Protein AF-A0A942QGL9-F1 (afdb_monomer_lite)

Radius of gyration: 21.63 Å; chains: 1; bounding box: 60×54×56 Å

Structu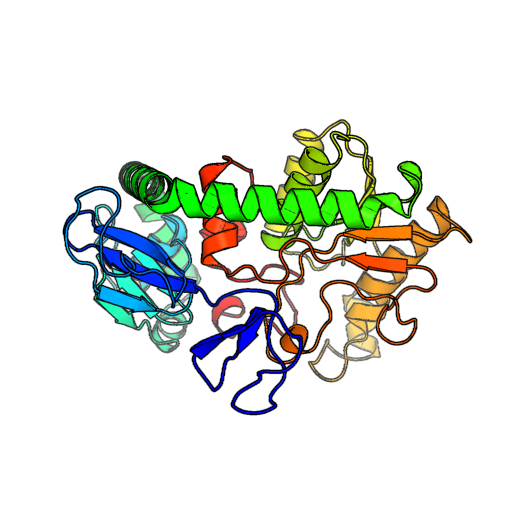re (mmCIF, N/CA/C/O backbone):
data_AF-A0A942QGL9-F1
#
_entry.id   AF-A0A942QGL9-F1
#
loop_
_atom_site.group_PDB
_atom_site.id
_atom_site.type_symbol
_atom_site.label_atom_id
_atom_site.label_alt_id
_atom_site.label_comp_id
_atom_site.label_asym_id
_atom_site.label_entity_id
_atom_site.label_seq_id
_atom_site.pdbx_PDB_ins_code
_atom_site.Cartn_x
_atom_site.Cartn_y
_atom_site.Cartn_z
_atom_site.occupancy
_atom_site.B_iso_or_equiv
_atom_site.auth_seq_id
_atom_site.auth_comp_id
_atom_site.auth_asym_id
_atom_site.auth_atom_id
_atom_site.pdbx_PDB_model_num
ATOM 1 N N . MET A 1 1 ? -4.093 22.492 -11.105 1.00 80.19 1 MET A N 1
ATOM 2 C CA . MET A 1 1 ? -2.968 22.680 -10.159 1.00 80.19 1 MET A CA 1
ATOM 3 C C . MET A 1 1 ? -3.481 23.324 -8.869 1.00 80.19 1 MET A C 1
ATOM 5 O O . MET A 1 1 ? -4.468 24.049 -8.905 1.00 80.19 1 MET A O 1
ATOM 9 N N . TRP A 1 2 ? -2.823 23.114 -7.733 1.00 80.88 2 TRP A N 1
ATOM 10 C CA . TRP A 1 2 ? -3.228 23.552 -6.398 1.00 80.88 2 TRP A CA 1
ATOM 11 C C . TRP A 1 2 ? -2.149 24.412 -5.735 1.00 80.88 2 TRP A C 1
ATOM 13 O O . TRP A 1 2 ? -1.005 23.984 -5.583 1.00 80.88 2 TRP A O 1
ATOM 23 N N . CYS A 1 3 ? -2.503 25.608 -5.271 1.00 77.94 3 CYS A N 1
ATOM 24 C CA . CYS A 1 3 ? -1.616 26.420 -4.443 1.00 77.94 3 CYS A CA 1
ATOM 25 C C . CYS A 1 3 ? -1.814 26.090 -2.959 1.00 77.94 3 CYS A C 1
ATOM 27 O O . CYS A 1 3 ? -2.872 26.369 -2.397 1.00 77.94 3 CYS A O 1
ATOM 29 N N . LYS A 1 4 ? -0.772 25.576 -2.294 1.00 76.50 4 LYS A N 1
ATOM 30 C CA . LYS A 1 4 ? -0.810 25.271 -0.851 1.00 76.50 4 LYS A CA 1
ATOM 31 C C . LYS A 1 4 ? -0.939 26.507 0.039 1.00 76.50 4 LYS A C 1
ATOM 33 O O . LYS A 1 4 ? -1.616 26.438 1.056 1.00 76.50 4 LYS A O 1
ATOM 38 N N . ILE A 1 5 ? -0.312 27.621 -0.342 1.00 79.06 5 ILE A N 1
ATOM 39 C CA . ILE A 1 5 ? -0.320 28.857 0.455 1.00 79.06 5 ILE A CA 1
ATOM 40 C C . ILE A 1 5 ? -1.689 29.532 0.393 1.00 79.06 5 ILE A C 1
ATOM 42 O O . ILE A 1 5 ? -2.247 29.909 1.417 1.00 79.06 5 ILE A O 1
ATOM 46 N N . CYS A 1 6 ? -2.257 29.634 -0.806 1.00 78.38 6 CYS A N 1
ATOM 47 C CA . CYS A 1 6 ? -3.551 30.278 -1.012 1.00 78.38 6 CYS A CA 1
ATOM 48 C C . CYS A 1 6 ? -4.740 29.320 -0.864 1.00 78.38 6 CYS A C 1
ATOM 50 O O . CYS A 1 6 ? -5.875 29.776 -0.946 1.00 78.38 6 CYS A O 1
ATOM 52 N N . SER A 1 7 ? -4.495 28.016 -0.688 1.00 77.94 7 SER A N 1
ATOM 53 C CA . SER A 1 7 ? -5.518 26.963 -0.627 1.00 77.94 7 SER A CA 1
ATOM 54 C C . SER A 1 7 ? -6.565 27.076 -1.743 1.00 77.94 7 SER A C 1
ATOM 56 O O . SER A 1 7 ? -7.769 27.051 -1.486 1.00 77.94 7 SER A O 1
ATOM 58 N N . ARG A 1 8 ? -6.100 27.231 -2.988 1.00 77.50 8 ARG A N 1
ATOM 59 C CA . ARG A 1 8 ? -6.969 27.372 -4.163 1.00 77.50 8 ARG A CA 1
ATOM 60 C C . ARG A 1 8 ? -6.451 26.614 -5.370 1.00 77.50 8 ARG A C 1
ATOM 62 O O . ARG A 1 8 ? -5.245 26.398 -5.517 1.00 77.50 8 ARG A O 1
ATOM 69 N N . GLU A 1 9 ? -7.371 26.310 -6.273 1.00 80.81 9 GLU A N 1
ATOM 70 C CA . GLU A 1 9 ? -7.037 25.846 -7.610 1.00 80.81 9 GLU A CA 1
ATOM 71 C C . GLU A 1 9 ? -6.434 26.967 -8.467 1.00 80.81 9 GLU A C 1
ATOM 73 O O . GLU A 1 9 ? -6.664 28.167 -8.272 1.00 80.81 9 GLU A O 1
ATOM 78 N N . THR A 1 10 ? -5.591 26.542 -9.396 1.00 78.06 10 THR A N 1
ATOM 79 C CA . THR A 1 10 ? -4.817 27.370 -10.317 1.00 78.06 10 THR A CA 1
ATOM 80 C C . THR A 1 10 ? -4.586 26.588 -11.611 1.00 78.06 10 THR A C 1
ATOM 82 O O . THR A 1 10 ? -4.518 25.353 -11.594 1.00 78.06 10 THR A O 1
ATOM 85 N N . ASN A 1 11 ? -4.412 27.312 -12.716 1.00 81.25 11 ASN A N 1
ATOM 86 C CA . ASN A 1 11 ? -4.122 26.733 -14.033 1.00 81.25 11 ASN A CA 1
ATOM 87 C C . ASN A 1 11 ? -2.640 26.850 -14.428 1.00 81.25 11 ASN A C 1
ATOM 89 O O . ASN A 1 11 ? -2.256 26.395 -15.497 1.00 81.25 11 ASN A O 1
ATOM 93 N N . SER A 1 12 ? -1.813 27.458 -13.574 1.00 80.50 12 SER A N 1
ATOM 94 C CA . SER A 1 12 ? -0.383 27.691 -13.802 1.00 80.50 12 SER A CA 1
ATOM 95 C C . SER A 1 12 ? 0.460 26.891 -12.809 1.00 80.50 12 SER A C 1
ATOM 97 O O . SER A 1 12 ? -0.009 26.607 -11.704 1.00 80.50 12 SER A O 1
ATOM 99 N N . GLU A 1 13 ? 1.703 26.564 -13.181 1.00 81.06 13 GLU A N 1
ATOM 100 C CA . GLU A 1 13 ? 2.739 25.989 -12.301 1.00 81.06 13 GLU A CA 1
ATOM 101 C C . GLU A 1 13 ? 3.149 26.931 -11.160 1.00 81.06 13 GLU A C 1
ATOM 103 O O . GLU A 1 13 ? 3.726 26.505 -10.161 1.00 81.06 13 GLU A O 1
ATOM 108 N N . THR A 1 14 ? 2.811 28.214 -11.277 1.00 84.50 14 THR A N 1
ATOM 109 C CA . THR A 1 14 ? 2.992 29.227 -10.239 1.00 84.50 14 THR A CA 1
ATOM 110 C C . THR A 1 14 ? 1.660 29.881 -9.899 1.00 84.50 14 THR A C 1
ATOM 112 O O . THR A 1 14 ? 0.820 30.159 -10.754 1.00 84.50 14 THR A O 1
AT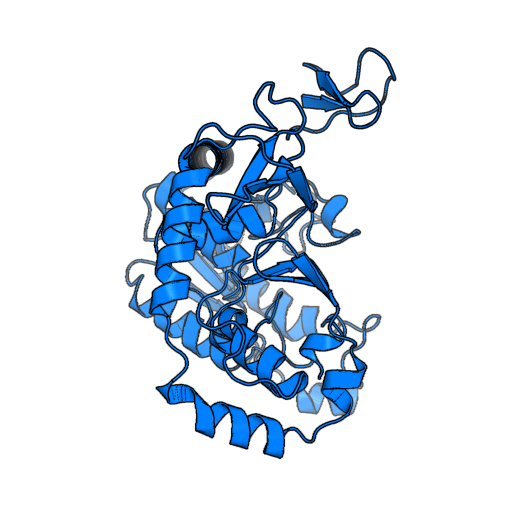OM 115 N N . CYS A 1 15 ? 1.429 30.116 -8.611 1.00 82.94 15 CYS A N 1
ATOM 116 C CA . CYS A 1 15 ? 0.200 30.720 -8.139 1.00 82.94 15 CYS A CA 1
ATOM 117 C C . CYS A 1 15 ? 0.191 32.214 -8.462 1.00 82.94 15 CYS A C 1
ATOM 119 O O . CYS A 1 15 ? 1.012 32.964 -7.943 1.00 82.94 15 CYS A O 1
ATOM 121 N N . GLU A 1 16 ? -0.807 32.651 -9.223 1.00 88.06 16 GLU A N 1
ATOM 122 C CA . GLU A 1 16 ? -1.002 34.051 -9.629 1.00 88.06 16 GLU A CA 1
ATOM 123 C C . GLU A 1 16 ? -1.112 35.040 -8.454 1.00 88.06 16 GLU A C 1
ATOM 125 O O . GLU A 1 16 ? -0.862 36.225 -8.633 1.00 88.06 16 GLU A O 1
ATOM 130 N N . LEU A 1 17 ? -1.488 34.576 -7.253 1.00 86.25 17 LEU A N 1
ATOM 131 C CA . LEU A 1 17 ? -1.634 35.439 -6.074 1.00 86.25 17 LEU A CA 1
ATOM 132 C C . LEU A 1 17 ? -0.359 35.565 -5.244 1.00 86.25 17 LEU A C 1
ATOM 134 O O . LEU A 1 17 ? -0.019 36.656 -4.803 1.00 86.25 17 LEU A O 1
ATOM 138 N N . CYS A 1 18 ? 0.310 34.447 -4.961 1.00 87.94 18 CYS A N 1
ATOM 139 C CA . CYS A 1 18 ? 1.439 34.429 -4.023 1.00 87.94 18 CYS A CA 1
ATOM 140 C C . CYS A 1 18 ? 2.789 34.123 -4.677 1.00 87.94 18 CYS A C 1
ATOM 142 O O . CYS A 1 18 ? 3.787 34.036 -3.971 1.00 87.94 18 CYS A O 1
ATOM 144 N N . GLY A 1 19 ? 2.823 33.863 -5.985 1.00 83.81 19 GLY A N 1
ATOM 145 C CA . GLY A 1 19 ? 4.032 33.507 -6.732 1.00 83.81 19 GLY A CA 1
ATOM 146 C C . GLY A 1 19 ? 4.617 32.119 -6.433 1.00 83.81 19 GLY A C 1
ATOM 147 O O . GLY A 1 19 ? 5.523 31.687 -7.136 1.00 83.81 19 GLY A O 1
ATOM 148 N N . ASN A 1 20 ? 4.119 31.396 -5.422 1.00 84.38 20 ASN A N 1
ATOM 149 C CA . ASN A 1 20 ? 4.625 30.064 -5.071 1.00 84.38 20 ASN A CA 1
ATOM 150 C C . ASN A 1 20 ? 4.265 28.995 -6.107 1.00 84.38 20 ASN A C 1
ATOM 152 O O . ASN A 1 20 ? 3.218 29.075 -6.751 1.00 84.38 20 ASN A O 1
ATOM 156 N N . ALA A 1 21 ? 5.097 27.955 -6.191 1.00 80.50 21 ALA A N 1
ATOM 157 C CA . ALA A 1 21 ? 4.836 26.787 -7.022 1.00 80.50 21 ALA A CA 1
ATOM 158 C C . ALA A 1 21 ? 3.526 26.083 -6.624 1.00 80.50 21 ALA A C 1
ATOM 160 O O . ALA A 1 21 ? 3.189 25.962 -5.440 1.00 80.50 21 ALA A O 1
ATOM 161 N N . THR A 1 22 ? 2.788 25.621 -7.624 1.00 77.88 22 THR A N 1
ATOM 162 C CA . THR A 1 22 ? 1.528 24.892 -7.468 1.00 77.88 22 THR A CA 1
ATOM 163 C C . THR A 1 22 ? 1.779 23.392 -7.635 1.00 77.88 22 THR A C 1
ATOM 165 O O . THR A 1 22 ? 2.752 22.963 -8.250 1.00 77.88 22 THR A O 1
ATOM 168 N N . GLU A 1 23 ? 0.928 22.562 -7.038 1.00 76.00 23 GLU A N 1
ATOM 169 C CA . GLU A 1 23 ? 1.030 21.102 -7.130 1.00 76.00 23 GLU A CA 1
ATOM 170 C C . GLU A 1 23 ? -0.033 20.551 -8.083 1.00 76.00 23 GLU A C 1
ATOM 172 O O . GLU A 1 23 ? -1.122 21.104 -8.175 1.00 76.00 23 GLU A O 1
ATOM 177 N N . GLN A 1 24 ? 0.252 19.468 -8.805 1.00 71.12 24 GLN A N 1
ATOM 178 C CA . GLN A 1 24 ? -0.732 18.884 -9.727 1.00 71.12 24 GLN A CA 1
ATOM 179 C C . GLN A 1 24 ? -1.998 18.411 -9.008 1.00 71.12 24 GLN A C 1
ATOM 181 O O . GLN A 1 24 ? -3.096 18.725 -9.464 1.00 71.12 24 GLN A O 1
ATOM 186 N N . ASP A 1 25 ? -1.843 17.734 -7.869 1.00 74.44 25 ASP A N 1
ATOM 187 C CA . ASP A 1 25 ? -2.962 17.120 -7.159 1.00 74.44 25 ASP A CA 1
ATOM 188 C C . ASP A 1 25 ? -3.541 18.019 -6.058 1.00 74.44 25 ASP A C 1
ATOM 190 O O . ASP A 1 25 ? -2.828 18.747 -5.356 1.00 74.44 25 ASP A O 1
ATOM 194 N N . ILE A 1 26 ? -4.858 17.936 -5.894 1.00 80.06 26 ILE A N 1
ATOM 195 C CA . ILE A 1 26 ? -5.593 18.656 -4.859 1.00 80.06 26 ILE A CA 1
ATOM 196 C C . ILE A 1 26 ? -5.528 17.822 -3.578 1.00 80.06 26 ILE A C 1
ATOM 198 O O . ILE A 1 26 ? -5.891 16.645 -3.594 1.00 80.06 26 ILE A O 1
ATOM 202 N N . PRO A 1 27 ? -5.117 18.398 -2.435 1.00 84.12 27 PRO A N 1
ATOM 203 C CA . PRO A 1 27 ? -5.059 17.651 -1.191 1.00 84.12 27 PRO A CA 1
ATOM 204 C C . PRO A 1 27 ? -6.409 17.023 -0.842 1.00 84.12 27 PRO A C 1
ATOM 206 O O . PRO A 1 27 ? -7.445 17.689 -0.841 1.00 84.12 27 PRO A O 1
ATOM 209 N N . ILE A 1 28 ? -6.383 15.747 -0.477 1.00 91.88 28 ILE A N 1
ATOM 210 C CA . ILE A 1 28 ? -7.522 15.072 0.144 1.00 91.88 28 ILE A CA 1
ATOM 211 C C . ILE A 1 28 ? -7.419 15.114 1.669 1.00 91.88 28 ILE A C 1
ATOM 213 O O . ILE A 1 28 ? -6.322 15.174 2.232 1.00 91.88 28 ILE A O 1
ATOM 217 N N . MET A 1 29 ? -8.557 15.045 2.344 1.00 94.12 29 MET A N 1
ATOM 218 C CA . MET A 1 29 ? -8.675 14.853 3.787 1.00 94.12 29 MET A CA 1
ATOM 219 C C . MET A 1 29 ? -9.671 13.736 4.078 1.00 94.12 29 MET A C 1
ATOM 221 O O . MET A 1 29 ? -10.532 13.426 3.250 1.00 94.12 29 MET A O 1
ATOM 225 N N . VAL A 1 30 ? -9.543 13.142 5.263 1.00 96.75 30 VAL A N 1
ATOM 226 C CA . VAL A 1 30 ? -10.443 12.095 5.730 1.00 96.75 30 VAL A CA 1
ATOM 227 C C . VAL A 1 30 ? -11.424 12.698 6.725 1.00 96.75 30 VAL A C 1
ATOM 229 O O . VAL A 1 30 ? -11.036 13.281 7.740 1.00 96.75 30 VAL A O 1
ATOM 232 N N . TYR A 1 31 ? -12.703 12.543 6.418 1.00 97.00 31 TYR A N 1
ATOM 233 C CA . TYR A 1 31 ? -13.835 12.929 7.246 1.00 97.00 31 TYR A CA 1
ATOM 234 C C . TYR A 1 31 ? -14.497 11.688 7.840 1.00 97.00 31 TYR A C 1
ATOM 236 O O . TYR A 1 31 ? -14.335 10.582 7.332 1.00 97.00 31 TYR A O 1
ATOM 244 N N . TRP A 1 32 ? -15.254 11.864 8.914 1.00 97.56 32 TRP A N 1
ATOM 245 C CA . TRP A 1 32 ? -15.954 10.806 9.623 1.00 97.56 32 TRP A CA 1
ATOM 246 C C . TRP A 1 32 ? -17.460 11.044 9.616 1.00 97.56 32 TRP A C 1
ATOM 248 O O . TRP A 1 32 ? -17.930 12.128 9.964 1.00 97.56 32 TRP A O 1
ATOM 258 N N . CYS A 1 33 ? -18.226 10.015 9.254 1.00 97.75 33 CYS A N 1
ATOM 259 C CA . CYS A 1 33 ? -19.676 10.016 9.409 1.00 97.75 33 CYS A CA 1
ATOM 260 C C . CYS A 1 33 ? -20.078 9.245 10.671 1.00 97.75 33 CYS A C 1
ATOM 262 O O . CYS A 1 33 ? -19.883 8.031 10.745 1.00 97.75 33 CYS A O 1
ATOM 264 N N . ASN A 1 34 ? -20.700 9.931 11.633 1.00 96.62 34 ASN A N 1
ATOM 265 C CA . ASN A 1 34 ? -21.140 9.318 12.889 1.00 96.62 34 ASN A CA 1
ATOM 266 C C . ASN A 1 34 ? -22.282 8.310 12.715 1.00 96.62 34 ASN A C 1
ATOM 268 O O . ASN A 1 34 ? -22.353 7.355 13.486 1.00 96.62 34 ASN A O 1
ATOM 272 N N . ASP A 1 35 ? -23.143 8.497 11.714 1.00 96.69 35 ASP A N 1
ATOM 273 C CA . ASP A 1 35 ? -24.279 7.610 11.448 1.00 96.69 35 ASP A CA 1
ATOM 274 C C . ASP A 1 35 ? -23.875 6.356 10.675 1.00 96.69 35 ASP A C 1
ATOM 276 O O . ASP A 1 35 ? -24.251 5.245 11.038 1.00 96.69 35 ASP A O 1
ATOM 280 N N . CYS A 1 36 ? -23.082 6.523 9.614 1.00 96.94 36 CYS A N 1
ATOM 281 C CA . CYS A 1 36 ? -22.612 5.402 8.799 1.00 96.94 36 CYS A CA 1
ATOM 282 C C . CYS A 1 36 ? -21.418 4.672 9.425 1.00 96.94 36 CYS A C 1
ATOM 284 O O . CYS A 1 36 ? -21.099 3.571 8.980 1.00 96.94 36 CYS A O 1
ATOM 286 N N . LYS A 1 37 ? -20.761 5.283 10.424 1.00 97.12 37 LYS A N 1
ATOM 287 C CA . LYS A 1 37 ? -19.532 4.796 11.067 1.00 97.12 37 LYS A CA 1
ATOM 288 C C . LYS A 1 37 ? -18.444 4.454 10.045 1.00 97.12 37 LYS A C 1
ATOM 290 O O . LYS A 1 37 ? -17.856 3.382 10.077 1.00 97.12 37 LYS A O 1
ATOM 295 N N . THR A 1 38 ? -18.199 5.354 9.097 1.00 97.62 38 THR A N 1
ATOM 296 C CA . THR A 1 38 ? -17.225 5.128 8.021 1.00 97.62 38 THR A CA 1
ATOM 297 C C . THR A 1 38 ? -16.416 6.388 7.735 1.00 97.62 38 THR A C 1
ATOM 299 O O . THR A 1 38 ? -16.978 7.492 7.802 1.00 97.62 38 THR A O 1
ATOM 302 N N . PRO A 1 39 ? -15.124 6.252 7.385 1.00 97.94 39 PRO A N 1
ATOM 303 C CA . PRO A 1 39 ? -14.352 7.368 6.879 1.00 97.94 39 PRO A CA 1
ATOM 304 C C . PRO A 1 39 ? -14.750 7.693 5.435 1.00 97.94 39 PRO A C 1
ATOM 306 O O . PRO A 1 39 ? -15.185 6.825 4.670 1.00 97.94 39 PRO A O 1
ATOM 309 N N . ILE A 1 40 ? -14.605 8.963 5.071 1.00 97.81 40 ILE A N 1
ATOM 310 C CA . ILE A 1 40 ? -14.953 9.517 3.762 1.00 97.81 40 ILE A CA 1
ATOM 311 C C . ILE A 1 40 ? -13.792 10.385 3.284 1.00 97.81 40 ILE A C 1
ATOM 313 O O . ILE A 1 40 ? -13.342 11.286 3.989 1.00 97.81 40 ILE A O 1
ATOM 317 N N . ILE A 1 41 ? -13.315 10.119 2.077 1.00 97.12 41 ILE A N 1
ATOM 318 C CA . ILE A 1 41 ? -12.222 10.825 1.422 1.00 97.12 41 ILE A CA 1
ATOM 319 C C . ILE A 1 41 ? -12.820 11.950 0.588 1.00 97.12 41 ILE A C 1
ATOM 321 O O . ILE A 1 41 ? -13.616 11.713 -0.321 1.00 97.12 41 ILE A O 1
ATOM 325 N N . LYS A 1 42 ? -12.429 13.190 0.880 1.00 93.44 42 LYS A N 1
ATOM 326 C CA . LYS A 1 42 ? -12.886 14.372 0.139 1.00 93.44 42 LYS A CA 1
ATOM 327 C C . LYS A 1 42 ? -11.701 15.273 -0.183 1.00 93.44 42 LYS A C 1
ATOM 329 O O . LYS A 1 42 ? -10.795 15.429 0.637 1.00 93.44 42 LYS A O 1
ATOM 334 N N . SER A 1 43 ? -11.709 15.890 -1.362 1.00 89.75 43 SER A N 1
ATOM 335 C CA . SER A 1 43 ? -10.771 16.968 -1.678 1.00 89.75 43 SER A CA 1
ATOM 336 C C . SER A 1 43 ? -11.085 18.207 -0.833 1.00 89.75 43 SER A C 1
ATOM 338 O O . SER A 1 43 ? -12.240 18.491 -0.504 1.00 89.75 43 SER A O 1
ATOM 340 N N . VAL A 1 44 ? -10.053 18.965 -0.457 1.00 86.06 44 VAL A N 1
ATOM 341 C CA . VAL A 1 44 ? -10.189 20.123 0.451 1.00 86.06 44 VAL A CA 1
ATOM 342 C C . VAL A 1 44 ? -11.091 21.241 -0.081 1.00 86.06 44 VAL A C 1
ATOM 344 O O . VAL A 1 44 ? -11.638 22.023 0.704 1.00 86.06 44 VAL A O 1
ATOM 347 N N . ASN A 1 45 ? -11.246 21.317 -1.399 1.00 84.06 45 ASN A N 1
ATOM 348 C CA . ASN A 1 45 ? -12.002 22.338 -2.114 1.00 84.06 45 ASN A CA 1
ATOM 349 C C . ASN A 1 45 ? -13.431 21.916 -2.479 1.00 84.06 45 ASN A C 1
ATOM 351 O O . ASN A 1 45 ? -14.177 22.724 -3.029 1.00 84.06 45 ASN A O 1
ATOM 355 N N . ARG A 1 46 ? -13.821 20.671 -2.193 1.00 85.25 46 ARG A N 1
ATOM 356 C CA . ARG A 1 46 ? -15.157 20.179 -2.518 1.00 85.25 46 ARG A CA 1
ATOM 357 C C . ARG A 1 46 ? -16.214 20.918 -1.691 1.00 85.25 46 ARG A C 1
ATOM 359 O O . ARG A 1 46 ? -16.052 21.079 -0.480 1.00 85.25 46 ARG A O 1
ATOM 366 N N . ILE A 1 47 ? -17.303 21.338 -2.331 1.00 85.50 47 ILE A N 1
ATOM 367 C CA . ILE A 1 47 ? -18.377 22.119 -1.690 1.00 85.50 47 ILE A CA 1
ATOM 368 C C . ILE A 1 47 ? -19.111 21.271 -0.638 1.00 85.50 47 ILE A C 1
ATOM 370 O O . ILE A 1 47 ? -19.345 21.720 0.480 1.00 85.50 47 ILE A O 1
ATOM 374 N N . ASP A 1 48 ? -19.397 20.011 -0.957 1.00 88.19 48 ASP A N 1
ATOM 375 C CA . ASP A 1 48 ? -20.066 19.025 -0.100 1.00 88.19 48 ASP A CA 1
ATOM 376 C C . ASP A 1 48 ? -19.078 18.191 0.740 1.00 88.19 48 ASP A C 1
ATOM 378 O O . ASP A 1 48 ? -19.384 17.067 1.136 1.00 88.19 48 ASP A O 1
ATOM 382 N N . LYS A 1 49 ? -17.871 18.702 1.030 1.00 86.69 49 LYS A N 1
ATOM 383 C CA . LYS A 1 49 ? -16.851 17.945 1.789 1.00 86.69 49 LYS A CA 1
ATOM 384 C C . LYS A 1 49 ? -17.292 17.525 3.195 1.00 86.69 49 LYS A C 1
ATOM 386 O O . LYS A 1 49 ? -16.763 16.553 3.717 1.00 86.69 49 LYS A O 1
ATOM 391 N N . ASN A 1 50 ? -18.262 18.231 3.776 1.00 91.69 50 ASN A N 1
ATOM 392 C CA . ASN A 1 50 ? -18.819 17.926 5.092 1.00 91.69 50 ASN A CA 1
ATOM 393 C C . ASN A 1 50 ? -20.100 17.072 5.016 1.00 91.69 50 ASN A C 1
ATOM 395 O O . ASN A 1 50 ? -20.825 17.005 6.002 1.00 91.69 50 ASN A O 1
ATOM 399 N N . ILE A 1 51 ? -20.429 16.471 3.867 1.00 96.19 51 ILE A N 1
ATOM 400 C CA . ILE A 1 51 ? -21.656 15.686 3.681 1.00 96.19 51 ILE A CA 1
ATOM 401 C C . ILE A 1 51 ? -21.308 14.232 3.361 1.00 96.19 51 ILE A C 1
ATOM 403 O O . ILE A 1 51 ? -20.490 13.928 2.486 1.00 96.19 51 ILE A O 1
ATOM 407 N N . CYS A 1 52 ? -21.969 13.311 4.062 1.00 96.81 52 CYS A N 1
ATOM 408 C CA . CYS A 1 52 ? -21.844 11.885 3.825 1.00 96.81 52 CYS A CA 1
ATOM 409 C C . CYS A 1 52 ? -22.559 11.486 2.525 1.00 96.81 52 CYS A C 1
ATOM 411 O O . CYS A 1 52 ? -23.771 11.682 2.427 1.00 96.81 52 CYS A O 1
ATOM 413 N N . PRO A 1 53 ? -21.872 10.841 1.565 1.00 96.50 53 PRO A N 1
ATOM 414 C CA . PRO A 1 53 ? -22.496 10.417 0.311 1.00 96.50 53 PRO A CA 1
ATOM 415 C C . PRO A 1 53 ? -23.498 9.264 0.481 1.00 96.50 53 PRO A C 1
ATOM 417 O O . PRO A 1 53 ? -24.297 9.026 -0.415 1.00 96.50 53 PRO A O 1
ATOM 420 N N . LEU A 1 54 ? -23.477 8.550 1.615 1.00 97.00 54 LEU A N 1
ATOM 421 C CA . LEU A 1 54 ? -24.401 7.441 1.876 1.00 97.00 54 LEU A CA 1
ATOM 422 C C . LEU A 1 54 ? -25.711 7.890 2.530 1.00 97.00 54 LEU A C 1
ATOM 424 O O . LEU A 1 54 ? -26.779 7.443 2.129 1.00 97.00 54 LEU A O 1
ATOM 428 N N . CYS A 1 55 ? -25.637 8.732 3.565 1.00 97.19 55 CYS A N 1
ATOM 429 C CA . CYS A 1 55 ? -26.807 9.103 4.368 1.00 97.19 55 CYS A CA 1
ATOM 430 C C . CYS A 1 55 ? -27.203 10.581 4.262 1.00 97.19 55 CYS A C 1
ATOM 432 O O . CYS A 1 55 ? -28.206 10.972 4.852 1.00 97.19 55 CYS A O 1
ATOM 434 N N . GLY A 1 56 ? -26.416 11.414 3.572 1.00 96.62 56 GLY A N 1
ATOM 435 C CA . GLY A 1 56 ? -26.669 12.851 3.422 1.00 96.62 56 GLY A CA 1
ATOM 436 C C . GLY A 1 56 ? -26.453 13.690 4.687 1.00 96.62 56 GLY A C 1
ATOM 437 O O . GLY A 1 56 ? -26.700 14.892 4.662 1.00 96.62 56 GLY A O 1
ATOM 438 N N . LYS A 1 57 ? -26.005 13.088 5.796 1.00 96.94 57 LYS A N 1
ATOM 439 C CA . LYS A 1 57 ? -25.758 13.788 7.067 1.00 96.94 57 LYS A CA 1
ATOM 440 C C . LYS A 1 57 ? -24.367 14.413 7.123 1.00 96.94 57 LYS A C 1
ATOM 442 O O . LYS A 1 57 ? -23.490 14.079 6.326 1.00 96.94 57 LYS A O 1
ATOM 447 N N . GLU A 1 58 ? -24.179 15.305 8.090 1.00 96.44 58 GLU A N 1
ATOM 448 C CA . GLU A 1 58 ? -22.922 16.018 8.297 1.00 96.44 58 GLU A CA 1
ATOM 449 C C . GLU A 1 58 ? -21.781 15.079 8.727 1.00 96.44 58 GLU A C 1
ATOM 451 O O . GLU A 1 58 ? -21.975 14.092 9.443 1.00 96.44 58 GLU A O 1
ATOM 456 N N . THR A 1 59 ? -20.571 15.397 8.277 1.00 96.62 59 THR A N 1
ATOM 457 C CA . THR A 1 59 ? -19.335 14.682 8.594 1.00 96.62 59 THR A CA 1
ATOM 458 C C . THR A 1 59 ? -18.325 15.637 9.204 1.00 96.62 59 THR A C 1
ATOM 460 O O . THR A 1 59 ? -18.180 16.766 8.735 1.00 96.62 59 THR A O 1
ATOM 463 N N . SER A 1 60 ? -17.560 15.173 10.185 1.00 95.38 60 SER A N 1
ATOM 464 C CA . SER A 1 60 ? -16.495 15.957 10.813 1.00 95.38 60 SER A CA 1
ATOM 465 C C . SER A 1 60 ? -15.122 15.551 10.287 1.00 95.38 60 SER A C 1
ATOM 467 O O . SER A 1 60 ? -14.914 14.414 9.874 1.00 95.38 60 SER A O 1
ATOM 469 N N . TYR A 1 61 ? -14.161 16.474 10.290 1.00 95.38 61 TYR A N 1
ATOM 470 C CA . TYR A 1 61 ? -12.774 16.134 9.972 1.00 95.38 61 TYR A CA 1
ATOM 471 C C . TYR A 1 61 ? -12.231 15.096 10.969 1.00 95.38 61 TYR A C 1
ATOM 473 O O . TYR A 1 61 ? -12.399 15.260 12.178 1.00 95.38 61 TYR A O 1
ATOM 481 N N . LEU A 1 62 ? -11.560 14.057 10.463 1.00 95.38 62 LEU A N 1
ATOM 482 C CA . LEU A 1 62 ? -10.970 12.986 11.269 1.00 95.38 62 LEU A CA 1
ATOM 483 C C . LEU A 1 62 ? -9.442 13.094 11.310 1.00 95.38 62 LEU A C 1
ATOM 485 O O . LEU A 1 62 ? -8.840 13.207 12.381 1.00 95.38 62 LEU A O 1
ATOM 489 N N . CYS A 1 63 ? -8.811 13.036 10.138 1.00 94.94 63 CYS A N 1
ATOM 490 C CA . CYS A 1 63 ? -7.360 13.014 9.991 1.00 94.94 63 CYS A CA 1
ATOM 491 C C . CYS A 1 63 ? -6.926 13.288 8.541 1.00 94.94 63 CYS A C 1
ATOM 493 O O . CYS A 1 63 ? -7.733 13.387 7.613 1.00 94.94 63 CYS A O 1
ATOM 495 N N . ALA A 1 64 ? -5.614 13.421 8.342 1.00 93.19 64 ALA A N 1
ATOM 496 C CA . ALA A 1 64 ? -5.038 13.656 7.025 1.00 93.19 64 ALA A CA 1
ATOM 497 C C . ALA A 1 64 ? -4.880 12.366 6.205 1.00 93.19 64 ALA A C 1
ATOM 499 O O . ALA A 1 64 ? -5.004 12.423 4.986 1.00 93.19 64 ALA A O 1
ATOM 500 N N . ASP A 1 65 ? -4.579 11.240 6.843 1.00 94.56 65 ASP A N 1
ATOM 501 C CA . ASP A 1 65 ? -4.408 9.925 6.218 1.00 94.56 65 ASP A CA 1
ATOM 502 C C . ASP A 1 65 ? -4.892 8.852 7.197 1.00 94.56 65 ASP A C 1
ATOM 504 O O . ASP A 1 65 ? -5.001 9.111 8.399 1.00 94.56 65 ASP A O 1
ATOM 508 N N . LEU A 1 66 ? -5.224 7.674 6.689 1.00 96.19 66 LEU A N 1
ATOM 509 C CA . LEU A 1 66 ? -5.821 6.598 7.462 1.00 96.19 66 LEU A CA 1
ATOM 510 C C . LEU A 1 66 ? -5.544 5.255 6.788 1.00 96.19 66 LEU A C 1
ATOM 512 O O . LEU A 1 66 ? -5.410 5.164 5.573 1.00 96.19 66 LEU A O 1
ATOM 516 N N . ARG A 1 67 ? -5.546 4.180 7.561 1.00 96.31 67 ARG A N 1
ATOM 517 C CA . ARG A 1 67 ? -5.579 2.818 7.033 1.00 96.31 67 ARG A CA 1
ATOM 518 C C . ARG A 1 67 ? -6.540 1.945 7.836 1.00 96.31 67 ARG A C 1
ATOM 520 O O . ARG A 1 67 ? -6.774 2.241 9.014 1.00 96.31 67 ARG A O 1
ATOM 527 N N . PRO A 1 68 ? -7.098 0.886 7.232 1.00 97.31 68 PRO A N 1
ATOM 528 C CA . PRO A 1 68 ? -7.870 -0.097 7.972 1.00 97.31 68 PRO A CA 1
ATOM 529 C C . PRO A 1 68 ? -6.991 -0.788 9.018 1.00 97.31 68 PRO A C 1
ATOM 531 O O . PRO A 1 68 ? -5.766 -0.884 8.874 1.00 97.31 68 PRO A O 1
ATOM 534 N N . VAL A 1 69 ? -7.640 -1.270 10.072 1.00 97.62 69 VAL A N 1
ATOM 535 C CA . VAL A 1 69 ? -7.042 -2.151 11.075 1.00 97.62 69 VAL A CA 1
ATOM 536 C C . VAL A 1 69 ? -7.710 -3.502 10.932 1.00 97.62 69 VAL A C 1
ATOM 538 O O . VAL A 1 69 ? -8.909 -3.641 11.174 1.00 97.62 69 VAL A O 1
ATOM 541 N N . PHE A 1 70 ? -6.933 -4.483 10.488 1.00 97.88 70 PHE A N 1
ATOM 542 C CA . PHE A 1 70 ? -7.428 -5.835 10.270 1.00 97.88 70 PHE A CA 1
ATOM 543 C C . PHE A 1 70 ? -7.715 -6.534 11.606 1.00 97.88 70 PHE A C 1
ATOM 545 O O . PHE A 1 70 ? -7.160 -6.137 12.638 1.00 97.88 70 PHE A O 1
ATOM 552 N N . PRO A 1 71 ? -8.580 -7.563 11.624 1.00 98.06 71 PRO A N 1
ATOM 553 C CA . PRO A 1 71 ? -8.929 -8.289 12.842 1.00 98.06 71 PRO A CA 1
ATOM 554 C C . PRO A 1 71 ? -7.726 -8.779 13.662 1.00 98.06 71 PRO A C 1
ATOM 556 O O . PRO A 1 71 ? -7.774 -8.753 14.890 1.00 98.06 71 PRO A O 1
ATOM 559 N N . GLU A 1 72 ? -6.630 -9.196 13.031 1.00 97.12 72 GLU A N 1
ATOM 560 C CA . GLU A 1 72 ? -5.407 -9.663 13.696 1.00 97.12 72 GLU A CA 1
ATOM 561 C C . GLU A 1 72 ? -4.715 -8.525 14.459 1.00 97.12 72 GLU A C 1
ATOM 563 O O . GLU A 1 72 ? -4.429 -8.652 15.651 1.00 97.12 72 GLU A O 1
ATOM 568 N N . GLU A 1 73 ? -4.513 -7.376 13.809 1.00 95.69 73 GLU A N 1
ATOM 569 C CA . GLU A 1 73 ? -3.995 -6.170 14.459 1.00 95.69 73 GLU A CA 1
ATOM 570 C C . GLU A 1 73 ? -4.943 -5.657 15.558 1.00 95.69 73 GLU A C 1
ATOM 572 O O . GLU A 1 73 ? -4.492 -5.294 16.648 1.00 95.69 73 GLU A O 1
ATOM 577 N N . ARG A 1 74 ? -6.259 -5.654 15.305 1.00 96.56 74 ARG A N 1
ATOM 578 C CA . ARG A 1 74 ? -7.286 -5.272 16.288 1.00 96.56 74 ARG A CA 1
ATOM 579 C C . ARG A 1 74 ? -7.147 -6.102 17.564 1.00 96.56 74 ARG A C 1
ATOM 581 O O . ARG A 1 74 ? -7.067 -5.533 18.655 1.00 96.56 74 ARG A O 1
ATOM 588 N N . LEU A 1 75 ? -7.080 -7.426 17.422 1.00 96.75 75 LEU A N 1
ATOM 589 C CA . LEU A 1 75 ? -6.946 -8.351 18.544 1.00 96.75 75 LEU A CA 1
ATOM 590 C C . LEU A 1 75 ? -5.636 -8.127 19.311 1.00 96.75 75 LEU A C 1
ATOM 592 O O . LEU A 1 75 ? -5.636 -8.136 20.543 1.00 96.75 75 LEU A O 1
ATOM 596 N N . LEU A 1 76 ? -4.528 -7.863 18.612 1.00 94.06 76 LEU A N 1
ATOM 597 C CA . LEU A 1 76 ? -3.255 -7.529 19.254 1.00 94.06 76 LEU A CA 1
ATOM 598 C C . LEU A 1 76 ? -3.398 -6.309 20.179 1.00 94.06 76 LEU A C 1
ATOM 600 O O . LEU A 1 76 ? -2.987 -6.356 21.339 1.00 94.06 76 LEU A O 1
ATOM 604 N N . ILE A 1 77 ? -4.023 -5.227 19.712 1.00 92.94 77 ILE A N 1
ATOM 605 C CA . ILE A 1 77 ? -4.215 -4.002 20.508 1.00 92.94 77 ILE A CA 1
ATOM 606 C C . ILE A 1 77 ? -5.110 -4.259 21.724 1.00 92.94 77 ILE A C 1
ATOM 608 O O . ILE A 1 77 ? -4.827 -3.807 22.838 1.00 92.94 77 ILE A O 1
ATOM 612 N N . GLU A 1 78 ? -6.194 -4.999 21.526 1.00 94.06 78 GLU A N 1
ATOM 613 C CA . GLU A 1 78 ? -7.112 -5.415 22.583 1.00 94.06 78 GLU A CA 1
ATOM 614 C C . GLU A 1 78 ? -6.392 -6.219 23.669 1.00 94.06 78 GLU A C 1
ATOM 616 O O . GLU A 1 78 ? -6.500 -5.899 24.858 1.00 94.06 78 GLU A O 1
ATOM 621 N N . ILE A 1 79 ? -5.564 -7.189 23.269 1.00 93.25 79 ILE A N 1
ATOM 622 C CA . ILE A 1 79 ? -4.721 -7.961 24.181 1.00 93.25 79 ILE A CA 1
ATOM 623 C C . ILE A 1 79 ? -3.786 -7.025 24.939 1.00 93.25 79 ILE A C 1
ATOM 625 O O . ILE A 1 79 ? -3.781 -7.076 26.170 1.00 93.25 79 ILE A O 1
ATOM 629 N N . LEU A 1 80 ? -3.052 -6.136 24.260 1.00 89.75 80 LEU A N 1
ATOM 630 C CA . LEU A 1 80 ? -2.122 -5.191 24.895 1.00 89.75 80 LEU A CA 1
ATOM 631 C C . LEU A 1 80 ? -2.816 -4.300 25.938 1.00 89.75 80 LEU A C 1
ATOM 633 O O . LEU A 1 80 ? -2.237 -4.005 26.986 1.00 89.75 80 LEU A O 1
ATOM 637 N N . THR A 1 81 ? -4.081 -3.945 25.703 1.00 88.81 81 THR A N 1
ATOM 638 C CA . THR A 1 81 ? -4.915 -3.168 26.638 1.00 88.81 81 THR A CA 1
ATOM 639 C C . THR A 1 81 ? -5.683 -4.002 27.673 1.00 88.81 81 THR A C 1
ATOM 641 O O . THR A 1 81 ? -6.424 -3.432 28.468 1.00 88.81 81 THR A O 1
ATOM 644 N N . ALA A 1 82 ? -5.452 -5.321 27.725 1.00 89.50 82 ALA A N 1
ATOM 645 C CA . ALA A 1 82 ? -6.107 -6.280 28.628 1.00 89.50 82 ALA A CA 1
ATOM 646 C C . ALA A 1 82 ? -7.627 -6.422 28.425 1.00 89.50 82 ALA A C 1
ATOM 648 O O . ALA A 1 82 ? -8.350 -6.732 29.369 1.00 89.50 82 ALA A O 1
ATOM 649 N N . LYS A 1 83 ? -8.109 -6.203 27.200 1.00 92.44 83 LYS A N 1
ATOM 650 C CA . LYS A 1 83 ? -9.530 -6.246 26.848 1.00 92.44 83 LYS A CA 1
ATOM 651 C C . LYS A 1 83 ? -9.758 -6.984 25.516 1.00 92.44 83 LYS A C 1
ATOM 653 O O . LYS A 1 83 ? -10.172 -6.355 24.544 1.00 92.44 83 LYS A O 1
ATOM 658 N N . PRO A 1 84 ? -9.439 -8.292 25.440 1.00 94.19 84 PRO A N 1
ATOM 659 C CA . PRO A 1 84 ? -9.595 -9.080 24.215 1.00 94.19 84 PRO A CA 1
ATOM 660 C C . PRO A 1 84 ? -11.038 -9.016 23.696 1.00 94.19 84 PRO A C 1
ATOM 662 O O . PRO A 1 84 ? -11.977 -9.111 24.484 1.00 94.19 84 PRO A O 1
ATOM 665 N N . LEU A 1 85 ? -11.198 -8.870 22.378 1.00 95.31 85 LEU A N 1
ATOM 666 C CA . LEU A 1 85 ? -12.476 -8.834 21.657 1.00 95.31 85 LEU A CA 1
ATOM 667 C C . LEU A 1 85 ? -13.379 -7.615 21.947 1.00 95.31 85 LEU A C 1
ATOM 669 O O . LEU A 1 85 ? -14.506 -7.575 21.457 1.00 95.31 85 LEU A O 1
ATOM 673 N N . GLU A 1 86 ? -12.906 -6.592 22.675 1.00 96.56 86 GLU A N 1
ATOM 674 C CA . GLU A 1 86 ? -13.693 -5.385 23.016 1.00 96.56 86 GLU A CA 1
ATOM 675 C C . GLU A 1 86 ? -14.237 -4.635 21.784 1.00 96.56 86 GLU A C 1
ATOM 677 O O . GLU A 1 86 ? -15.308 -4.024 21.847 1.00 96.56 86 GLU A O 1
ATOM 682 N N . TYR A 1 87 ? -13.518 -4.666 20.663 1.00 96.38 87 TYR A N 1
ATOM 683 C CA . TYR A 1 87 ? -13.826 -3.922 19.441 1.00 96.38 87 TYR A CA 1
ATOM 684 C C . TYR A 1 87 ? -14.272 -4.817 18.282 1.00 96.38 87 TYR A C 1
ATOM 686 O O . TYR A 1 87 ? -14.295 -4.351 17.147 1.00 96.38 87 TYR A O 1
ATOM 694 N N . ILE A 1 88 ? -14.643 -6.080 18.526 1.00 96.62 88 ILE A N 1
ATOM 695 C CA . ILE A 1 88 ? -15.024 -7.016 17.448 1.00 96.62 88 ILE A CA 1
ATOM 696 C C . ILE A 1 88 ? -16.195 -6.511 16.598 1.00 96.62 88 ILE A C 1
ATOM 698 O O . ILE A 1 88 ? -16.215 -6.719 15.391 1.00 96.62 88 ILE A O 1
ATOM 702 N N . ASN A 1 89 ? -17.119 -5.779 17.222 1.00 96.81 89 ASN A N 1
ATOM 703 C CA . ASN A 1 89 ? -18.280 -5.165 16.575 1.00 96.81 89 ASN A CA 1
ATOM 704 C C . ASN A 1 89 ? -18.125 -3.644 16.430 1.00 96.81 89 ASN A C 1
ATOM 706 O O . ASN A 1 89 ? -19.112 -2.910 16.492 1.00 96.81 89 ASN A O 1
ATOM 710 N N . LYS A 1 90 ? -16.883 -3.157 16.329 1.00 96.94 90 LYS A N 1
ATOM 711 C CA . LYS A 1 90 ? -16.575 -1.738 16.147 1.00 96.94 90 LYS A CA 1
ATOM 712 C C . LYS A 1 90 ? -15.702 -1.523 14.931 1.00 96.94 90 LYS A C 1
ATOM 714 O O . LYS A 1 90 ? -14.930 -2.384 14.516 1.00 96.94 90 LYS A O 1
ATOM 719 N N . THR A 1 91 ? -15.821 -0.333 14.367 1.00 96.94 91 THR A N 1
ATOM 720 C CA . THR A 1 91 ? -14.977 0.091 13.258 1.00 96.94 91 THR A CA 1
ATOM 721 C C . THR A 1 91 ? -13.640 0.552 13.818 1.00 96.94 91 THR A C 1
ATOM 723 O O . THR A 1 91 ? -13.598 1.356 14.752 1.00 96.94 91 THR A O 1
ATOM 726 N N . VAL A 1 92 ? -12.543 0.016 13.286 1.00 97.62 92 VAL A N 1
ATOM 727 C CA . VAL A 1 92 ? -11.198 0.327 13.774 1.00 97.62 92 VAL A CA 1
ATOM 728 C C . VAL A 1 92 ? -10.321 0.743 12.605 1.00 97.62 92 VAL A C 1
ATOM 730 O O . VAL A 1 92 ? -10.169 0.022 11.620 1.00 97.62 92 VAL A O 1
ATOM 733 N N . TRP A 1 93 ? -9.744 1.929 12.736 1.00 97.81 93 TRP A N 1
ATOM 734 C CA . TRP A 1 93 ? -8.837 2.519 11.761 1.00 97.81 93 TRP A CA 1
ATOM 735 C C . TRP A 1 93 ? -7.579 3.019 12.460 1.00 97.81 93 TRP A C 1
ATOM 737 O O . TRP A 1 93 ? -7.596 3.245 13.669 1.00 97.81 93 TRP A O 1
ATOM 747 N N . ALA A 1 94 ? -6.492 3.215 11.723 1.00 95.56 94 ALA A N 1
ATOM 748 C CA . ALA A 1 94 ? -5.241 3.717 12.277 1.00 95.56 94 ALA A CA 1
ATOM 749 C C . ALA A 1 94 ? -4.675 4.866 11.445 1.00 95.56 94 ALA A C 1
ATOM 751 O O . ALA A 1 94 ? -4.742 4.850 10.216 1.00 95.56 94 ALA A O 1
ATOM 752 N N . ALA A 1 95 ? -4.088 5.844 12.130 1.00 93.06 95 ALA A N 1
ATOM 753 C CA . ALA A 1 95 ? -3.215 6.851 11.544 1.00 93.06 95 ALA A CA 1
ATOM 754 C C . ALA A 1 95 ? -2.028 7.067 12.488 1.00 93.06 95 ALA A C 1
ATOM 756 O O . ALA A 1 95 ? -2.211 7.406 13.662 1.00 93.06 95 ALA A O 1
ATOM 757 N N . ASP A 1 96 ? -0.813 6.862 11.984 1.00 84.31 96 ASP A N 1
ATOM 758 C CA . ASP A 1 96 ? 0.413 6.880 12.782 1.00 84.31 96 ASP A CA 1
ATOM 759 C C . ASP A 1 96 ? 0.291 5.984 14.038 1.00 84.31 96 ASP A C 1
ATOM 761 O O . ASP A 1 96 ? -0.003 4.795 13.946 1.00 84.31 96 ASP A O 1
ATOM 765 N N . ASN A 1 97 ? 0.476 6.553 15.233 1.00 81.69 97 ASN A N 1
ATOM 766 C CA . ASN A 1 97 ? 0.378 5.844 16.515 1.00 81.69 97 ASN A CA 1
ATOM 767 C C . ASN A 1 97 ? -1.021 5.936 17.159 1.00 81.69 97 ASN A C 1
ATOM 769 O O . ASN A 1 97 ? -1.176 5.679 18.360 1.00 81.69 97 ASN A O 1
ATOM 773 N N . ARG A 1 98 ? -2.035 6.375 16.406 1.00 91.56 98 ARG A N 1
ATOM 774 C CA . ARG A 1 98 ? -3.410 6.547 16.887 1.00 91.56 98 ARG A CA 1
ATOM 775 C C . ARG A 1 98 ? -4.342 5.564 16.202 1.00 91.56 98 ARG A C 1
ATOM 777 O O . ARG A 1 98 ? -4.300 5.394 14.988 1.00 91.56 98 ARG A O 1
ATOM 784 N N . TYR A 1 99 ? -5.228 4.992 17.001 1.00 95.25 99 TYR A N 1
ATOM 785 C CA . TYR A 1 99 ? -6.352 4.197 16.537 1.00 95.25 99 TYR A CA 1
ATOM 786 C C . TYR A 1 99 ? -7.631 5.011 16.653 1.00 95.25 99 TYR A C 1
ATOM 788 O O . TYR A 1 99 ? -7.788 5.772 17.601 1.00 95.25 99 TYR A O 1
ATOM 796 N N . TYR A 1 100 ? -8.547 4.838 15.716 1.00 97.31 100 TYR A N 1
ATOM 797 C CA . TYR A 1 100 ? -9.868 5.445 15.724 1.00 97.31 100 TYR A CA 1
ATOM 798 C C . TYR A 1 100 ? -10.898 4.333 15.847 1.00 97.31 100 TYR A C 1
ATOM 800 O O . TYR A 1 100 ? -11.017 3.509 14.942 1.00 97.31 100 TYR A O 1
ATOM 808 N N . ILE A 1 101 ? -11.605 4.298 16.974 1.00 97.06 101 ILE A N 1
ATOM 809 C CA . ILE A 1 101 ? -12.616 3.289 17.298 1.00 97.06 101 ILE A CA 1
ATOM 810 C C . ILE A 1 101 ? -13.976 3.976 17.195 1.00 97.06 101 ILE A C 1
ATOM 812 O O . ILE A 1 101 ? -14.282 4.846 18.005 1.00 97.06 101 ILE A O 1
ATOM 816 N N . ASP A 1 102 ? -14.761 3.653 16.168 1.00 96.62 102 ASP A N 1
ATOM 817 C CA . ASP A 1 102 ? -16.019 4.352 15.843 1.00 96.62 102 ASP A CA 1
ATOM 818 C C . ASP A 1 102 ? -15.884 5.884 15.734 1.00 96.62 102 ASP A C 1
ATOM 820 O O . ASP A 1 102 ? -16.828 6.633 16.007 1.00 96.62 102 ASP A O 1
ATOM 824 N N . GLY A 1 103 ? -14.707 6.330 15.282 1.00 95.00 103 GLY A N 1
ATOM 825 C CA . GLY A 1 103 ? -14.331 7.735 15.106 1.00 95.00 103 GLY A CA 1
ATOM 826 C C . GLY A 1 103 ? -13.602 8.346 16.304 1.00 95.00 103 GLY A C 1
ATOM 827 O O . GLY A 1 103 ? -13.011 9.417 16.174 1.00 95.00 103 GLY A O 1
ATOM 828 N N . GLU A 1 104 ? -13.574 7.669 17.453 1.00 95.38 104 GLU A N 1
ATOM 829 C CA . GLU A 1 104 ? -12.914 8.169 18.659 1.00 95.38 104 GLU A CA 1
ATOM 830 C C . GLU A 1 104 ? -11.431 7.790 18.692 1.00 95.38 104 GLU A C 1
ATOM 832 O O . GLU A 1 104 ? -11.059 6.621 18.582 1.00 95.38 104 GLU A O 1
ATOM 837 N N . SER A 1 105 ? -10.566 8.788 18.875 1.00 94.81 105 SER A N 1
ATOM 838 C CA . SER A 1 105 ? -9.115 8.597 18.909 1.00 94.81 105 SER A CA 1
ATOM 839 C C . SER A 1 105 ? -8.654 7.955 20.221 1.00 94.81 105 SER A C 1
ATOM 841 O O . SER A 1 105 ? -8.793 8.537 21.297 1.00 94.81 105 SER A O 1
ATOM 843 N N . LYS A 1 106 ? -7.960 6.822 20.121 1.00 93.06 106 LYS A N 1
ATOM 844 C CA . LYS A 1 106 ? -7.269 6.126 21.206 1.00 93.06 106 LYS A CA 1
ATOM 845 C C . LYS A 1 106 ? -5.784 5.974 20.888 1.00 93.06 106 LYS A C 1
ATOM 847 O O . LYS A 1 106 ? -5.397 5.452 19.845 1.00 93.06 106 LYS A O 1
ATOM 852 N N . MET A 1 107 ? -4.934 6.414 21.811 1.00 89.25 107 MET A N 1
ATOM 853 C CA . MET A 1 107 ? -3.483 6.271 21.689 1.00 89.25 107 MET A CA 1
ATOM 854 C C . MET A 1 107 ? -3.017 5.007 22.409 1.00 89.25 107 MET A C 1
ATOM 856 O O . MET A 1 107 ? -3.379 4.782 23.564 1.00 89.25 107 MET A O 1
ATOM 860 N N . ILE A 1 108 ? -2.187 4.207 21.740 1.00 83.81 108 ILE A N 1
ATOM 861 C CA . ILE A 1 108 ? -1.550 3.034 22.343 1.00 83.81 108 ILE A CA 1
ATOM 862 C C . ILE A 1 108 ? -0.076 3.373 22.568 1.00 83.81 108 ILE A C 1
ATOM 864 O O . ILE A 1 108 ? 0.668 3.521 21.598 1.00 83.81 108 ILE A O 1
ATOM 868 N N . PRO A 1 109 ? 0.366 3.550 23.825 1.00 81.69 109 PRO A N 1
ATOM 869 C CA . PRO A 1 109 ? 1.743 3.924 24.092 1.00 81.69 109 PRO A CA 1
ATOM 870 C C . PRO A 1 109 ? 2.681 2.769 23.741 1.00 81.69 109 PRO A C 1
ATOM 872 O O . PRO A 1 109 ? 2.376 1.606 23.999 1.00 81.69 109 PRO A O 1
ATOM 875 N N . ILE A 1 110 ? 3.872 3.094 23.243 1.00 79.44 110 ILE A N 1
ATOM 876 C CA . ILE A 1 110 ? 4.918 2.112 22.906 1.00 79.44 110 ILE A CA 1
ATOM 877 C C . ILE A 1 110 ? 5.287 1.243 24.121 1.00 79.44 110 ILE A C 1
ATOM 879 O O . ILE A 1 110 ? 5.588 0.059 23.995 1.00 79.44 110 ILE A O 1
ATOM 883 N N . SER A 1 111 ? 5.178 1.798 25.332 1.00 81.25 111 SER A N 1
ATOM 884 C CA . SER A 1 111 ? 5.384 1.046 26.572 1.00 81.25 111 SER A CA 1
ATOM 885 C C . SER A 1 111 ? 4.412 -0.125 26.749 1.00 81.25 111 SER A C 1
ATOM 887 O O . SER A 1 111 ? 4.751 -1.065 27.458 1.00 81.25 111 SER A O 1
ATOM 889 N N . ALA A 1 112 ? 3.237 -0.121 26.109 1.00 81.38 112 ALA A N 1
ATOM 890 C CA . ALA A 1 112 ? 2.314 -1.254 26.143 1.00 81.38 112 ALA A CA 1
ATOM 891 C C . ALA A 1 112 ? 2.923 -2.506 25.491 1.00 81.38 112 ALA A C 1
ATOM 893 O O . ALA A 1 112 ? 2.772 -3.595 26.039 1.00 81.38 112 ALA A O 1
ATOM 894 N N . TYR A 1 113 ? 3.671 -2.335 24.397 1.00 79.06 113 TYR A N 1
ATOM 895 C CA . TYR A 1 113 ? 4.360 -3.422 23.695 1.00 79.06 113 TYR A CA 1
ATOM 896 C C . TYR A 1 113 ? 5.512 -3.993 24.534 1.00 79.06 113 TYR A C 1
ATOM 898 O O . TYR A 1 113 ? 5.690 -5.200 24.603 1.00 79.06 113 TYR A O 1
ATOM 906 N N . LYS A 1 114 ? 6.235 -3.139 25.274 1.00 78.94 114 LYS A N 1
ATOM 907 C CA . LYS A 1 114 ? 7.371 -3.551 26.126 1.00 78.94 114 LYS A CA 1
ATOM 908 C C . LYS A 1 114 ? 6.958 -4.196 27.458 1.00 78.94 114 LYS A C 1
ATOM 910 O O . LYS A 1 114 ? 7.778 -4.823 28.119 1.00 78.94 114 LYS A O 1
ATOM 915 N N . LYS A 1 115 ? 5.707 -4.012 27.900 1.00 77.31 115 LYS A N 1
ATOM 916 C CA . LYS A 1 115 ? 5.222 -4.466 29.220 1.00 77.31 115 LYS A CA 1
ATOM 917 C C . LYS A 1 115 ? 4.910 -5.962 29.298 1.00 77.31 115 LYS A C 1
ATOM 919 O O . LYS A 1 115 ? 4.742 -6.473 30.404 1.00 77.31 115 LYS A O 1
ATOM 924 N N . ARG A 1 116 ? 4.765 -6.655 28.168 1.00 76.56 116 ARG A N 1
ATOM 925 C CA . ARG A 1 116 ? 4.404 -8.080 28.120 1.00 76.56 116 ARG A CA 1
ATOM 926 C C . ARG A 1 116 ? 5.456 -8.855 27.344 1.00 76.56 116 ARG A C 1
ATOM 928 O O . ARG A 1 116 ? 6.011 -8.335 26.387 1.00 76.56 116 ARG A O 1
ATOM 935 N N . SER A 1 117 ? 5.717 -10.094 27.757 1.00 85.69 117 SER A N 1
ATOM 936 C CA . SER A 1 117 ? 6.575 -10.985 26.978 1.00 85.69 117 SER A CA 1
ATOM 937 C C . SER A 1 117 ? 5.878 -11.385 25.679 1.00 85.69 117 SER A C 1
ATOM 939 O O . SER A 1 117 ? 4.659 -11.587 25.669 1.00 85.69 117 SER A O 1
ATOM 941 N N . ALA A 1 118 ? 6.660 -11.530 24.608 1.00 86.56 118 ALA A N 1
ATOM 942 C CA . ALA A 1 118 ? 6.169 -11.983 23.310 1.00 86.56 118 ALA A CA 1
ATOM 943 C C . ALA A 1 118 ? 5.410 -13.315 23.436 1.00 86.56 118 ALA A C 1
ATOM 945 O O . ALA A 1 118 ? 4.289 -13.419 22.949 1.00 86.56 118 ALA A O 1
ATOM 946 N N . ASP A 1 119 ? 5.937 -14.268 24.211 1.00 90.44 119 ASP A N 1
ATOM 947 C CA . ASP A 1 119 ? 5.307 -15.580 24.425 1.00 90.44 119 ASP A CA 1
ATOM 948 C C . ASP A 1 119 ? 3.883 -15.475 24.987 1.00 90.44 119 ASP A C 1
ATOM 950 O O . ASP A 1 119 ? 2.969 -16.149 24.520 1.00 90.44 119 ASP A O 1
ATOM 954 N N . LYS A 1 120 ? 3.660 -14.569 25.951 1.00 90.19 120 LYS A N 1
ATOM 955 C CA . LYS A 1 120 ? 2.325 -14.348 26.531 1.00 90.19 120 LYS A CA 1
ATOM 956 C C . LYS A 1 120 ? 1.373 -13.693 25.538 1.00 90.19 120 LYS A C 1
ATOM 958 O O . LYS A 1 120 ? 0.169 -13.919 25.611 1.00 90.19 120 LYS A O 1
ATOM 963 N N . ILE A 1 121 ? 1.882 -12.837 24.653 1.00 90.81 121 ILE A N 1
ATOM 964 C CA . ILE A 1 121 ? 1.068 -12.232 23.594 1.00 90.81 121 ILE A CA 1
ATOM 965 C C . ILE A 1 121 ? 0.657 -13.314 22.595 1.00 90.81 121 ILE A C 1
ATOM 967 O O . ILE A 1 121 ? -0.525 -13.404 22.277 1.00 90.81 121 ILE A O 1
ATOM 971 N N . VAL A 1 122 ? 1.597 -14.161 22.166 1.00 92.38 122 VAL A N 1
ATOM 972 C CA . VAL A 1 122 ? 1.339 -15.279 21.246 1.00 92.38 122 VAL A CA 1
ATOM 973 C C . VAL A 1 122 ? 0.316 -16.253 21.834 1.00 92.38 122 VAL A C 1
ATOM 975 O O . VAL A 1 122 ? -0.651 -16.590 21.159 1.00 92.38 122 VAL A O 1
ATOM 978 N N . GLU A 1 123 ? 0.453 -16.628 23.109 1.00 94.38 123 GLU A N 1
ATOM 979 C CA . GLU A 1 123 ? -0.513 -17.494 23.799 1.00 94.38 123 GLU A CA 1
ATOM 980 C C . GLU A 1 123 ? -1.934 -16.902 23.782 1.00 94.38 123 GLU A C 1
ATOM 982 O O . GLU A 1 123 ? -2.908 -17.598 23.494 1.00 94.38 123 GLU A O 1
ATOM 987 N N . GLN A 1 124 ? -2.073 -15.600 24.060 1.00 94.50 124 GLN A N 1
ATOM 988 C CA . GLN A 1 124 ? -3.375 -14.926 24.038 1.00 94.50 124 GLN A CA 1
ATOM 989 C C . GLN A 1 124 ? -3.931 -14.790 22.615 1.00 94.50 124 GLN A C 1
ATOM 991 O O . GLN A 1 124 ? -5.137 -14.940 22.427 1.00 94.50 124 GLN A O 1
ATOM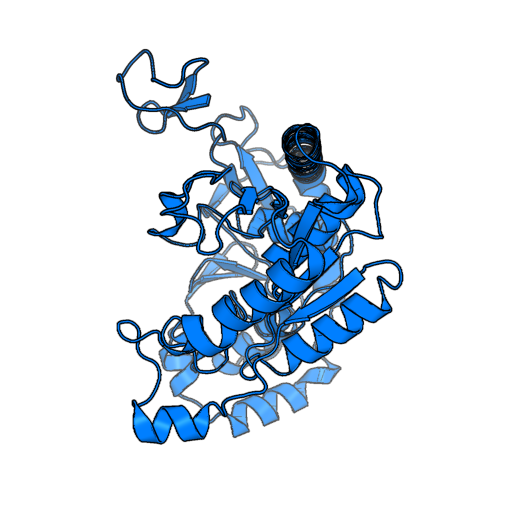 996 N N . LEU A 1 125 ? -3.081 -14.513 21.623 1.00 94.69 125 LEU A N 1
ATOM 997 C CA . LEU A 1 125 ? -3.491 -14.440 20.222 1.00 94.69 125 LEU A CA 1
ATOM 998 C C . LEU A 1 125 ? -4.051 -15.783 19.754 1.00 94.69 125 LEU A C 1
ATOM 1000 O O . LEU A 1 125 ? -5.162 -15.811 19.234 1.00 94.69 125 LEU A O 1
ATOM 1004 N N . GLU A 1 126 ? -3.345 -16.886 20.011 1.00 95.75 126 GLU A N 1
ATOM 1005 C CA . GLU A 1 126 ? -3.821 -18.230 19.660 1.00 95.75 126 GLU A CA 1
ATOM 1006 C C . GLU A 1 126 ? -5.100 -18.596 20.427 1.00 95.75 126 GLU A C 1
ATOM 1008 O O . GLU A 1 126 ? -6.040 -19.117 19.834 1.00 95.75 126 GLU A O 1
ATOM 1013 N N . LYS A 1 127 ? -5.212 -18.223 21.710 1.00 96.81 127 LYS A N 1
ATOM 1014 C CA . LYS A 1 127 ? -6.427 -18.458 22.509 1.00 96.81 127 LYS A CA 1
ATOM 1015 C C . LYS A 1 127 ? -7.693 -17.827 21.909 1.00 96.81 127 LYS A C 1
ATOM 1017 O O . LYS A 1 127 ? -8.771 -18.407 22.032 1.00 96.81 127 LYS A O 1
ATOM 1022 N N . TYR A 1 128 ? -7.598 -16.628 21.330 1.00 96.44 128 TYR A N 1
ATOM 1023 C CA . TYR A 1 128 ? -8.758 -15.897 20.793 1.00 96.44 128 TYR A CA 1
ATOM 1024 C C . TYR A 1 128 ? -8.869 -15.944 19.265 1.00 96.44 128 TYR A C 1
ATOM 1026 O O . TYR A 1 128 ? -9.802 -15.362 18.711 1.00 96.44 128 TYR A O 1
ATOM 1034 N N . LYS A 1 129 ? -7.955 -16.639 18.585 1.00 94.69 129 LYS A N 1
ATOM 1035 C CA . LYS A 1 129 ? -7.862 -16.704 17.122 1.00 94.69 129 LYS A CA 1
ATOM 1036 C C . LYS A 1 129 ? -9.166 -17.138 16.460 1.00 94.69 129 LYS A C 1
ATOM 1038 O O . LYS A 1 129 ? -9.651 -16.438 15.580 1.00 94.69 129 LYS A O 1
ATOM 1043 N N . ASP A 1 130 ? -9.779 -18.212 16.952 1.00 95.50 130 ASP A N 1
ATOM 1044 C CA . ASP A 1 130 ? -11.018 -18.763 16.381 1.00 95.50 130 ASP A CA 1
ATOM 1045 C C . ASP A 1 130 ? -12.238 -17.847 16.581 1.00 95.50 130 ASP A C 1
ATOM 1047 O O . ASP A 1 130 ? -13.224 -17.941 15.857 1.00 95.50 130 ASP A O 1
ATOM 1051 N N . GLN A 1 131 ? -12.178 -16.936 17.558 1.00 96.44 131 GLN A N 1
ATOM 1052 C CA . GLN A 1 131 ? -13.228 -15.946 17.826 1.00 96.44 131 GLN A CA 1
ATOM 1053 C C . GLN A 1 131 ? -13.008 -14.641 17.046 1.00 96.44 131 GLN A C 1
ATOM 1055 O O . GLN A 1 131 ? -13.886 -13.778 17.022 1.00 96.44 131 GLN A O 1
ATOM 1060 N N . ASN A 1 132 ? -11.839 -14.464 16.423 1.00 95.62 132 ASN A N 1
ATOM 1061 C CA . ASN A 1 132 ? -11.441 -13.235 15.749 1.00 95.62 132 ASN A CA 1
ATOM 1062 C C . ASN A 1 132 ? -12.054 -13.129 14.341 1.00 95.62 132 ASN A C 1
ATOM 1064 O O . ASN A 1 132 ? -11.357 -13.225 13.333 1.00 95.62 132 ASN A O 1
ATOM 1068 N N . SER A 1 133 ? -13.376 -12.959 14.280 1.00 95.81 133 SER A N 1
ATOM 1069 C CA . SER A 1 133 ? -14.124 -12.953 13.018 1.00 95.81 133 SER A CA 1
ATOM 1070 C C . SER A 1 133 ? -13.842 -11.723 12.140 1.00 95.81 133 SER A C 1
ATOM 1072 O O . SER A 1 133 ? -13.605 -10.612 12.621 1.00 95.81 133 SER A O 1
ATOM 1074 N N . TYR A 1 134 ? -13.949 -11.938 10.827 1.00 97.56 134 TYR A N 1
ATOM 1075 C CA . TYR A 1 134 ? -13.936 -10.912 9.787 1.00 97.56 134 TYR A CA 1
ATOM 1076 C C . TYR A 1 134 ? -15.328 -10.345 9.463 1.00 97.56 134 TYR A C 1
ATOM 1078 O O . TYR A 1 134 ? -15.411 -9.378 8.712 1.00 97.56 134 TYR A O 1
ATOM 1086 N N . ASP A 1 135 ? -16.421 -10.889 10.006 1.00 97.88 135 ASP A N 1
ATOM 1087 C CA . ASP A 1 135 ? -17.785 -10.553 9.562 1.00 97.88 135 ASP A CA 1
ATOM 1088 C C . ASP A 1 135 ? -18.104 -9.057 9.680 1.00 97.88 135 ASP A C 1
ATOM 1090 O O . ASP A 1 135 ? -18.526 -8.417 8.714 1.00 97.88 135 ASP A O 1
ATOM 1094 N N . PHE A 1 136 ? -17.863 -8.469 10.856 1.00 97.75 136 PHE A N 1
ATOM 1095 C CA . PHE A 1 136 ? -18.102 -7.043 11.084 1.00 97.75 136 PHE A CA 1
ATOM 1096 C C . PHE A 1 136 ? -17.087 -6.159 10.342 1.00 97.75 136 PHE A C 1
ATOM 1098 O O . PHE A 1 136 ? -17.431 -5.082 9.844 1.00 97.75 136 PHE A O 1
ATOM 1105 N N . PHE A 1 137 ? -15.838 -6.624 10.229 1.00 98.06 137 PHE A N 1
ATOM 1106 C CA . PHE A 1 137 ? -14.797 -5.944 9.461 1.00 98.06 137 PHE A CA 1
ATOM 1107 C C . PHE A 1 137 ? -15.201 -5.831 7.986 1.00 98.06 137 PHE A C 1
ATOM 1109 O O . PHE A 1 137 ? -15.230 -4.726 7.450 1.00 98.06 137 PHE A O 1
ATOM 1116 N N . ASN A 1 138 ? -15.615 -6.932 7.357 1.00 98.38 138 ASN A N 1
ATOM 1117 C CA . ASN A 1 138 ? -16.037 -6.963 5.957 1.00 98.38 138 ASN A CA 1
ATOM 1118 C C . ASN A 1 138 ? -17.235 -6.035 5.714 1.00 98.38 138 ASN A C 1
ATOM 1120 O O . ASN A 1 138 ? -17.196 -5.214 4.804 1.00 98.38 138 ASN A O 1
ATOM 1124 N N . GLN A 1 139 ? -18.246 -6.054 6.592 1.00 98.00 139 GLN A N 1
ATOM 1125 C CA . GLN A 1 139 ? -19.379 -5.118 6.509 1.00 98.00 139 GLN A CA 1
ATOM 1126 C C . GLN A 1 139 ? -18.947 -3.645 6.604 1.00 98.00 139 GLN A C 1
ATOM 1128 O O . GLN A 1 139 ? -19.545 -2.768 5.975 1.00 98.00 139 GLN A O 1
ATOM 1133 N N . THR A 1 140 ? -17.926 -3.355 7.413 1.00 97.88 140 THR A N 1
ATOM 1134 C CA . THR A 1 140 ? -17.357 -2.009 7.549 1.00 97.88 140 THR A CA 1
ATOM 1135 C C . THR A 1 140 ? -16.621 -1.596 6.278 1.00 97.88 140 THR A C 1
ATOM 1137 O O . THR A 1 140 ? -16.823 -0.484 5.789 1.00 97.88 140 THR A O 1
ATOM 1140 N N . ILE A 1 141 ? -15.809 -2.493 5.716 1.00 98.44 141 ILE A N 1
ATOM 1141 C CA . ILE A 1 141 ? -15.080 -2.254 4.470 1.00 98.44 141 ILE A CA 1
ATOM 1142 C C . ILE A 1 141 ? -16.041 -2.062 3.292 1.00 98.44 141 ILE A C 1
ATOM 1144 O O . ILE A 1 141 ? -15.863 -1.116 2.527 1.00 98.44 141 ILE A O 1
ATOM 1148 N N . ASP A 1 142 ? -17.119 -2.840 3.201 1.00 98.50 142 ASP A N 1
ATOM 1149 C CA . ASP A 1 142 ? -18.150 -2.661 2.172 1.00 98.50 142 ASP A CA 1
ATOM 1150 C C . ASP A 1 142 ? -18.787 -1.267 2.232 1.00 98.50 142 ASP A C 1
ATOM 1152 O O . ASP A 1 142 ? -19.002 -0.617 1.205 1.00 98.50 142 ASP A O 1
ATOM 1156 N N . LYS A 1 143 ? -19.092 -0.776 3.441 1.00 98.19 143 LYS A N 1
ATOM 1157 C CA . LYS A 1 143 ? -19.606 0.590 3.635 1.00 98.19 143 LYS A CA 1
ATOM 1158 C C . LYS A 1 143 ? -18.567 1.635 3.245 1.00 98.19 143 LYS A C 1
ATOM 1160 O O . LYS A 1 143 ? -18.926 2.619 2.601 1.00 98.19 143 LYS A O 1
ATOM 1165 N N . PHE A 1 144 ? -17.302 1.421 3.600 1.00 98.62 144 PHE A N 1
ATOM 1166 C CA . PHE A 1 144 ? -16.202 2.307 3.234 1.00 98.62 144 PHE A CA 1
ATOM 1167 C C . PHE A 1 144 ? -16.023 2.408 1.717 1.00 98.62 144 PHE A C 1
ATOM 1169 O O . PHE A 1 144 ? -15.962 3.521 1.194 1.00 98.62 144 PHE A O 1
ATOM 1176 N N . ILE A 1 145 ? -16.026 1.286 0.997 1.00 98.69 145 ILE A N 1
ATOM 1177 C CA . ILE A 1 145 ? -15.915 1.265 -0.468 1.00 98.69 145 ILE A CA 1
ATOM 1178 C C . ILE A 1 145 ? -17.105 1.995 -1.103 1.00 98.69 145 ILE A C 1
ATOM 1180 O O . ILE A 1 145 ? -16.913 2.874 -1.944 1.00 98.69 145 ILE A O 1
ATOM 1184 N N . LYS A 1 146 ? -18.337 1.710 -0.652 1.00 98.50 146 LYS A N 1
ATOM 1185 C CA . LYS A 1 146 ? -19.553 2.387 -1.145 1.00 98.50 146 LYS A CA 1
ATOM 1186 C C . LYS A 1 146 ? -19.525 3.894 -0.892 1.00 98.50 146 LYS A C 1
ATOM 1188 O O . LYS A 1 146 ? -19.904 4.673 -1.758 1.00 98.50 146 LYS A O 1
ATOM 1193 N N . ALA A 1 147 ? -19.060 4.322 0.282 1.00 98.12 147 ALA A N 1
ATOM 1194 C CA . ALA A 1 147 ? -18.943 5.741 0.613 1.00 98.12 147 ALA A CA 1
ATOM 1195 C C . ALA A 1 147 ? -17.896 6.471 -0.243 1.00 98.12 147 ALA A C 1
ATOM 1197 O O . ALA A 1 147 ? -17.973 7.687 -0.390 1.00 98.12 147 ALA A O 1
ATOM 1198 N N . ASN A 1 148 ? -16.916 5.751 -0.792 1.00 98.31 148 ASN A N 1
ATOM 1199 C CA . ASN A 1 148 ? -15.757 6.327 -1.471 1.00 98.31 148 ASN A CA 1
ATOM 1200 C C . ASN A 1 148 ? -15.637 5.897 -2.941 1.00 98.31 148 ASN A C 1
ATOM 1202 O O . ASN A 1 148 ? -14.580 6.070 -3.540 1.00 98.31 148 ASN A O 1
ATOM 1206 N N . THR A 1 149 ? -16.713 5.388 -3.548 1.00 98.12 149 THR A N 1
ATOM 1207 C CA . THR A 1 149 ? -16.714 4.903 -4.940 1.00 98.12 149 THR A CA 1
ATOM 1208 C C . THR A 1 149 ? -16.288 5.981 -5.940 1.00 98.12 149 THR A C 1
ATOM 1210 O O . THR A 1 149 ? -15.514 5.708 -6.848 1.00 98.12 149 THR A O 1
ATOM 1213 N N . GLU A 1 150 ? -16.714 7.231 -5.744 1.00 95.75 150 GLU A N 1
ATOM 1214 C CA . GLU A 1 150 ? -16.282 8.355 -6.589 1.00 95.75 150 GLU A CA 1
ATOM 1215 C C . GLU A 1 150 ? -14.759 8.557 -6.539 1.00 95.75 150 GLU A C 1
ATOM 1217 O O . GLU A 1 150 ? -14.121 8.746 -7.573 1.00 95.75 150 GLU A O 1
ATOM 1222 N N . ARG A 1 151 ? -14.160 8.466 -5.342 1.00 96.31 151 ARG A N 1
ATOM 1223 C CA . ARG A 1 151 ? -12.706 8.571 -5.176 1.00 96.31 151 ARG A CA 1
ATOM 1224 C C . ARG A 1 151 ? -11.996 7.376 -5.803 1.00 96.31 151 ARG A C 1
ATOM 1226 O O . ARG A 1 151 ? -10.979 7.592 -6.450 1.00 96.31 151 ARG A O 1
ATOM 1233 N N . LEU A 1 152 ? -12.524 6.164 -5.621 1.00 98.38 152 LEU A N 1
ATOM 1234 C CA . LEU A 1 152 ? -11.979 4.939 -6.212 1.00 98.38 152 LEU A CA 1
ATOM 1235 C C . LEU A 1 152 ? -11.910 5.045 -7.742 1.00 98.38 152 LEU A C 1
ATOM 1237 O O . LEU A 1 152 ? -10.851 4.812 -8.319 1.00 98.38 152 LEU A O 1
ATOM 1241 N N . ASN A 1 153 ? -13.001 5.477 -8.379 1.00 97.88 153 ASN A N 1
ATOM 1242 C CA . ASN A 1 153 ? -13.044 5.670 -9.829 1.00 97.88 153 ASN A CA 1
ATOM 1243 C C . ASN A 1 153 ? -12.030 6.731 -10.276 1.00 97.88 153 ASN A C 1
ATOM 1245 O O . ASN A 1 153 ? -11.237 6.478 -11.175 1.00 97.88 153 ASN A O 1
ATOM 1249 N N . TYR A 1 154 ? -11.987 7.880 -9.589 1.00 95.81 154 TYR A N 1
ATOM 1250 C CA . TYR A 1 154 ? -11.039 8.948 -9.912 1.00 95.81 154 TYR A CA 1
ATOM 1251 C C . TYR A 1 154 ? -9.581 8.476 -9.865 1.00 95.81 154 TYR A C 1
ATOM 1253 O O . TYR A 1 154 ? -8.829 8.721 -10.805 1.00 95.81 154 TYR A O 1
ATOM 1261 N N . ILE A 1 155 ? -9.160 7.810 -8.781 1.00 96.44 155 ILE A N 1
ATOM 1262 C CA . ILE A 1 155 ? -7.758 7.388 -8.642 1.00 96.44 155 ILE A CA 1
ATOM 1263 C C . ILE A 1 155 ? -7.391 6.297 -9.653 1.00 96.44 155 ILE A C 1
ATOM 1265 O O . ILE A 1 155 ? -6.253 6.267 -10.117 1.00 96.44 155 ILE A O 1
ATOM 1269 N N . PHE A 1 156 ? -8.340 5.429 -10.018 1.00 98.12 156 PHE A N 1
ATOM 1270 C CA . PHE A 1 156 ? -8.145 4.435 -11.068 1.00 98.12 156 PHE A CA 1
ATOM 1271 C C . PHE A 1 156 ? -7.976 5.094 -12.442 1.00 98.12 156 PHE A C 1
ATOM 1273 O O . PHE A 1 156 ? -6.985 4.836 -13.129 1.00 98.12 156 PHE A O 1
ATOM 1280 N N . ASP A 1 157 ? -8.897 5.976 -12.828 1.00 96.56 157 ASP A N 1
ATOM 1281 C CA . ASP A 1 157 ? -8.862 6.653 -14.126 1.00 96.56 157 ASP A CA 1
ATOM 1282 C C . ASP A 1 157 ? -7.583 7.487 -14.276 1.00 96.56 157 ASP A C 1
ATOM 1284 O O . ASP A 1 157 ? -6.841 7.315 -15.244 1.00 96.56 157 ASP A O 1
ATOM 1288 N N . GLU A 1 158 ? -7.253 8.297 -13.267 1.00 95.56 158 GLU A N 1
ATOM 1289 C CA . GLU A 1 158 ? -6.058 9.148 -13.254 1.00 95.56 158 GLU A CA 1
ATOM 1290 C C . GLU A 1 158 ? -4.764 8.328 -13.372 1.00 95.56 158 GLU A C 1
ATOM 1292 O O . GLU A 1 158 ? -3.891 8.632 -14.192 1.00 95.56 158 GLU A O 1
ATOM 1297 N N . ALA A 1 159 ? -4.637 7.249 -12.592 1.00 97.31 159 ALA A N 1
ATOM 1298 C CA . ALA A 1 159 ? -3.432 6.433 -12.615 1.00 97.31 159 ALA A CA 1
ATOM 1299 C C . ALA A 1 159 ? -3.294 5.652 -13.931 1.00 97.31 159 ALA A C 1
ATOM 1301 O O . ALA A 1 159 ? -2.182 5.524 -14.453 1.00 97.31 159 ALA A O 1
ATOM 1302 N N . THR A 1 160 ? -4.397 5.133 -14.482 1.00 97.88 160 THR A N 1
ATOM 1303 C CA . THR A 1 160 ? -4.366 4.395 -15.753 1.00 97.88 160 THR A CA 1
ATOM 1304 C C . THR A 1 160 ? -4.087 5.309 -16.947 1.00 97.88 160 THR A C 1
ATOM 1306 O O . THR A 1 160 ? -3.338 4.906 -17.840 1.00 97.88 160 THR A O 1
ATOM 1309 N N . GLU A 1 161 ? -4.608 6.539 -16.957 1.00 96.88 161 GLU A N 1
ATOM 1310 C CA . GLU A 1 161 ? -4.264 7.565 -17.947 1.00 96.88 161 GLU A CA 1
ATOM 1311 C C . GLU A 1 161 ? -2.769 7.899 -17.888 1.00 96.88 161 GLU A C 1
ATOM 1313 O O . GLU A 1 161 ? -2.066 7.764 -18.893 1.00 96.88 161 GLU A O 1
ATOM 1318 N N . PHE A 1 162 ? -2.244 8.190 -16.692 1.00 96.56 162 PHE A N 1
ATOM 1319 C CA . PHE A 1 162 ? -0.819 8.458 -16.490 1.00 96.56 162 PHE A CA 1
ATOM 1320 C C . PHE A 1 162 ? 0.079 7.306 -16.977 1.00 96.56 162 PHE A C 1
ATOM 1322 O O . PHE A 1 162 ? 1.104 7.534 -17.629 1.00 96.56 162 PHE A O 1
ATOM 1329 N N . ILE A 1 163 ? -0.290 6.054 -16.682 1.00 98.12 163 ILE A N 1
ATOM 1330 C CA . ILE A 1 163 ? 0.454 4.872 -17.139 1.00 98.12 163 ILE A CA 1
ATOM 1331 C C . ILE A 1 163 ? 0.454 4.785 -18.667 1.00 98.12 163 ILE A C 1
ATOM 1333 O O . ILE A 1 163 ? 1.515 4.599 -19.264 1.00 98.12 163 ILE A O 1
ATOM 1337 N N . ARG A 1 164 ? -0.708 4.937 -19.315 1.00 98.00 164 ARG A N 1
ATOM 1338 C CA . ARG A 1 164 ? -0.809 4.886 -20.781 1.00 98.00 164 ARG A CA 1
ATOM 1339 C C . ARG A 1 164 ? 0.019 5.987 -21.428 1.00 98.00 164 ARG A C 1
ATOM 1341 O O . ARG A 1 164 ? 0.755 5.713 -22.373 1.00 98.00 164 ARG A O 1
ATOM 1348 N N . ASP A 1 165 ? -0.061 7.207 -20.910 1.00 95.62 165 ASP A N 1
ATOM 1349 C CA . ASP A 1 165 ? 0.660 8.353 -21.459 1.00 95.62 165 ASP A CA 1
ATOM 1350 C C . ASP A 1 165 ? 2.173 8.214 -21.333 1.00 95.62 165 ASP A C 1
ATOM 1352 O O . ASP A 1 165 ? 2.902 8.456 -22.297 1.00 95.62 165 ASP A O 1
ATOM 1356 N N . THR A 1 166 ? 2.658 7.766 -20.176 1.00 94.88 166 THR A N 1
ATOM 1357 C CA . THR A 1 166 ? 4.094 7.536 -19.974 1.00 94.88 166 THR A CA 1
ATOM 1358 C C . THR A 1 166 ? 4.619 6.359 -20.796 1.00 94.88 166 THR A C 1
ATOM 1360 O O . THR A 1 166 ? 5.743 6.429 -21.300 1.00 94.88 166 THR A O 1
ATOM 1363 N N . ALA A 1 167 ? 3.807 5.318 -20.992 1.00 96.62 167 ALA A N 1
ATOM 1364 C CA . ALA A 1 167 ? 4.157 4.139 -21.778 1.00 96.62 167 ALA A CA 1
ATOM 1365 C C . ALA A 1 167 ? 4.261 4.399 -23.290 1.00 96.62 167 ALA A C 1
ATOM 1367 O O . ALA A 1 167 ? 5.038 3.715 -23.947 1.00 96.62 167 ALA A O 1
ATOM 1368 N N . LYS A 1 168 ? 3.556 5.398 -23.852 1.00 95.38 168 LYS A N 1
ATOM 1369 C CA . LYS A 1 168 ? 3.566 5.711 -25.305 1.00 95.38 168 LYS A CA 1
ATOM 1370 C C . LYS A 1 168 ? 4.965 5.898 -25.900 1.00 95.38 168 LYS A C 1
ATOM 1372 O O . LYS A 1 168 ? 5.160 5.653 -27.086 1.00 95.38 168 LYS A O 1
ATOM 1377 N N . ALA A 1 169 ? 5.921 6.362 -25.096 1.00 92.25 169 ALA A N 1
ATOM 1378 C CA . ALA A 1 169 ? 7.289 6.623 -25.536 1.00 92.25 169 ALA A CA 1
ATOM 1379 C C . ALA A 1 169 ? 8.178 5.366 -25.599 1.00 92.25 169 ALA A C 1
ATOM 1381 O O . ALA A 1 169 ? 9.338 5.477 -25.990 1.00 92.25 169 ALA A O 1
ATOM 1382 N N . TYR A 1 170 ? 7.669 4.197 -25.197 1.00 94.31 170 TYR A N 1
ATOM 1383 C CA . TYR A 1 170 ? 8.449 2.970 -25.064 1.00 94.31 170 TYR A CA 1
ATOM 1384 C C . TYR A 1 170 ? 7.776 1.798 -25.787 1.00 94.31 170 TYR A C 1
ATOM 1386 O O . TYR A 1 170 ? 6.553 1.656 -25.726 1.00 94.31 170 TYR A O 1
ATOM 1394 N N . PRO A 1 171 ? 8.558 0.913 -26.431 1.00 93.69 171 PRO A N 1
ATOM 1395 C CA . PRO A 1 171 ? 8.055 -0.379 -26.876 1.00 93.69 171 PRO A CA 1
ATOM 1396 C C . PRO A 1 171 ? 7.486 -1.177 -25.700 1.00 93.69 171 PRO A C 1
ATOM 1398 O O . PRO A 1 171 ? 8.005 -1.115 -24.583 1.00 93.69 171 PRO A O 1
ATOM 1401 N N . SER A 1 172 ? 6.435 -1.954 -25.955 1.00 91.56 172 SER A N 1
ATOM 1402 C CA . SER A 1 172 ? 5.729 -2.734 -24.929 1.00 91.56 172 SER A CA 1
ATOM 1403 C C . SER A 1 172 ? 6.637 -3.695 -24.153 1.00 91.56 172 SER A C 1
ATOM 1405 O O . SER A 1 172 ? 6.464 -3.902 -22.954 1.00 91.56 172 SER A O 1
ATOM 1407 N N . GLU A 1 173 ? 7.631 -4.249 -24.836 1.00 92.38 173 GLU A N 1
ATOM 1408 C CA . GLU A 1 173 ? 8.634 -5.172 -24.329 1.00 92.38 173 GLU A CA 1
ATOM 1409 C C . GLU A 1 173 ? 9.608 -4.503 -23.350 1.00 92.38 173 GLU A C 1
ATOM 1411 O O . GLU A 1 173 ? 10.109 -5.172 -22.447 1.00 92.38 173 GLU A O 1
ATOM 1416 N N . ASN A 1 174 ? 9.806 -3.184 -23.463 1.00 94.69 174 ASN A N 1
ATOM 1417 C CA . ASN A 1 174 ? 10.715 -2.384 -22.636 1.00 94.69 174 ASN A CA 1
ATOM 1418 C C . ASN A 1 174 ? 10.033 -1.803 -21.386 1.00 94.69 174 ASN A C 1
ATOM 1420 O O . ASN A 1 174 ? 10.632 -0.997 -20.666 1.00 94.69 174 ASN A O 1
ATOM 1424 N N . ILE A 1 175 ? 8.781 -2.190 -21.128 1.00 96.44 175 ILE A N 1
ATOM 1425 C CA . ILE A 1 175 ? 8.033 -1.785 -19.941 1.00 96.44 175 ILE A CA 1
ATOM 1426 C C . ILE A 1 175 ? 8.225 -2.827 -18.841 1.00 96.44 175 ILE A C 1
ATOM 1428 O O . ILE A 1 175 ? 7.942 -4.016 -19.006 1.00 96.44 175 ILE A O 1
ATOM 1432 N N . VAL A 1 176 ? 8.675 -2.352 -17.685 1.00 96.62 176 VAL A N 1
ATOM 1433 C CA . VAL A 1 176 ? 8.984 -3.168 -16.513 1.00 96.62 176 VAL A CA 1
ATOM 1434 C C . VAL A 1 176 ? 8.187 -2.672 -15.311 1.00 96.62 176 VAL A C 1
ATOM 1436 O O . VAL A 1 176 ? 7.955 -1.478 -15.136 1.00 96.62 176 VAL A O 1
ATOM 1439 N N . ILE A 1 177 ? 7.800 -3.586 -14.430 1.00 97.75 177 ILE A N 1
ATOM 1440 C CA . ILE A 1 177 ? 7.199 -3.282 -13.133 1.00 97.75 177 ILE A CA 1
ATOM 1441 C C . ILE A 1 177 ? 8.203 -3.668 -12.047 1.00 97.75 177 ILE A C 1
ATOM 1443 O O . ILE A 1 177 ? 8.630 -4.823 -11.957 1.00 97.75 177 ILE A O 1
ATOM 1447 N N . SER A 1 178 ? 8.587 -2.708 -11.204 1.00 96.12 178 SER A N 1
ATOM 1448 C CA . SER A 1 178 ? 9.373 -3.007 -10.006 1.00 96.12 178 SER A CA 1
ATOM 1449 C C . SER A 1 178 ? 8.441 -3.497 -8.903 1.00 96.12 178 SER A C 1
ATOM 1451 O O . SER A 1 178 ? 7.592 -2.752 -8.409 1.00 96.12 178 SER A O 1
ATOM 1453 N N . PHE A 1 179 ? 8.595 -4.761 -8.517 1.00 97.00 179 PHE A N 1
ATOM 1454 C CA . PHE A 1 179 ? 7.721 -5.427 -7.563 1.00 97.00 179 PHE A CA 1
ATOM 1455 C C . PHE A 1 179 ? 8.487 -5.739 -6.276 1.00 97.00 179 PHE A C 1
ATOM 1457 O O . PHE A 1 179 ? 9.542 -6.362 -6.314 1.00 97.00 179 PHE A O 1
ATOM 1464 N N . SER A 1 180 ? 7.986 -5.317 -5.114 1.00 94.69 180 SER A N 1
ATOM 1465 C CA . SER A 1 180 ? 8.644 -5.592 -3.825 1.00 94.69 180 SER A CA 1
ATOM 1466 C C . SER A 1 180 ? 7.833 -6.507 -2.913 1.00 94.69 180 SER A C 1
ATOM 1468 O O . SER A 1 180 ? 8.251 -6.752 -1.789 1.00 94.69 180 SER A O 1
ATOM 1470 N N . GLY A 1 181 ? 6.650 -6.955 -3.340 1.00 95.00 181 GLY A N 1
ATOM 1471 C CA . GLY A 1 181 ? 5.717 -7.679 -2.472 1.00 95.00 181 GLY A CA 1
ATOM 1472 C C . GLY A 1 181 ? 5.066 -6.807 -1.386 1.00 95.00 181 GLY A C 1
ATOM 1473 O O . GLY A 1 181 ? 4.471 -7.331 -0.449 1.00 95.00 181 GLY A O 1
ATOM 1474 N N . GLY A 1 182 ? 5.185 -5.478 -1.488 1.00 96.12 182 GLY A N 1
ATOM 1475 C CA . GLY A 1 182 ? 4.475 -4.526 -0.633 1.00 96.12 182 GLY A CA 1
ATOM 1476 C C . GLY A 1 182 ? 3.141 -4.095 -1.246 1.00 96.12 182 GLY A C 1
ATOM 1477 O O . GLY A 1 182 ? 2.899 -4.303 -2.440 1.00 96.12 182 GLY A O 1
ATOM 1478 N N . LYS A 1 183 ? 2.292 -3.437 -0.450 1.00 96.88 183 LYS A N 1
ATOM 1479 C CA . LYS A 1 183 ? 0.981 -2.933 -0.895 1.00 96.88 183 LYS A CA 1
ATOM 1480 C C . LYS A 1 183 ? 1.100 -1.952 -2.069 1.00 96.88 183 LYS A C 1
ATOM 1482 O O . LYS A 1 183 ? 0.429 -2.106 -3.081 1.00 96.88 183 LYS A O 1
ATOM 1487 N N . ASP A 1 184 ? 2.051 -1.024 -1.990 1.00 97.44 184 ASP A N 1
ATOM 1488 C CA . ASP A 1 184 ? 2.253 0.030 -2.988 1.00 97.44 184 ASP A CA 1
ATOM 1489 C C . ASP A 1 184 ? 2.714 -0.550 -4.345 1.00 97.44 184 ASP A C 1
ATOM 1491 O O . ASP A 1 184 ? 2.200 -0.188 -5.407 1.00 97.44 184 ASP A O 1
ATOM 1495 N N . SER A 1 185 ? 3.640 -1.520 -4.324 1.00 97.56 185 SER A N 1
ATOM 1496 C CA . SER A 1 185 ? 4.077 -2.225 -5.539 1.00 97.56 185 SER A CA 1
ATOM 1497 C C . SER A 1 185 ? 3.004 -3.150 -6.114 1.00 97.56 185 SER A C 1
ATOM 1499 O O . SER A 1 185 ? 2.970 -3.356 -7.321 1.00 97.56 185 SER A O 1
ATOM 1501 N N . THR A 1 186 ? 2.130 -3.691 -5.261 1.00 98.12 186 THR A N 1
ATOM 1502 C CA . THR A 1 186 ? 1.008 -4.544 -5.681 1.00 98.12 186 THR A CA 1
ATOM 1503 C C . THR A 1 186 ? -0.016 -3.739 -6.465 1.00 98.12 186 THR A C 1
ATOM 1505 O O . THR A 1 186 ? -0.346 -4.108 -7.587 1.00 98.12 186 THR A O 1
ATOM 1508 N N . VAL A 1 187 ? -0.438 -2.594 -5.923 1.00 98.56 187 VAL A N 1
ATOM 1509 C CA . VAL A 1 187 ? -1.346 -1.671 -6.617 1.00 98.56 187 VAL A CA 1
ATOM 1510 C C . VAL A 1 187 ? -0.741 -1.191 -7.930 1.00 98.56 187 VAL A C 1
ATOM 1512 O O . VAL A 1 187 ? -1.407 -1.193 -8.957 1.00 98.56 187 VAL A O 1
ATOM 1515 N N . THR A 1 188 ? 0.546 -0.836 -7.923 1.00 98.50 188 THR A N 1
ATOM 1516 C CA . THR A 1 188 ? 1.239 -0.404 -9.145 1.00 98.50 188 THR A CA 1
ATOM 1517 C C . THR A 1 188 ? 1.255 -1.501 -10.210 1.00 98.50 188 THR A C 1
ATOM 1519 O O . THR A 1 188 ? 1.038 -1.205 -11.383 1.00 98.50 188 THR A O 1
ATOM 1522 N N . ALA A 1 189 ? 1.494 -2.757 -9.821 1.00 98.50 189 ALA A N 1
ATOM 1523 C CA . ALA A 1 189 ? 1.488 -3.887 -10.742 1.00 98.50 189 ALA A CA 1
ATOM 1524 C C . ALA A 1 189 ? 0.104 -4.102 -11.372 1.00 98.50 189 ALA A C 1
ATOM 1526 O O . ALA A 1 189 ? -0.003 -4.145 -12.597 1.00 98.50 189 ALA A O 1
ATOM 1527 N N . ASP A 1 190 ? -0.945 -4.158 -10.548 1.00 98.62 190 ASP A N 1
ATOM 1528 C CA . ASP A 1 190 ? -2.322 -4.344 -11.016 1.00 98.62 190 ASP A CA 1
ATOM 1529 C C . ASP A 1 190 ? -2.775 -3.188 -11.928 1.00 98.62 190 ASP A C 1
ATOM 1531 O O . ASP A 1 190 ? -3.197 -3.433 -13.061 1.00 98.62 190 ASP A O 1
ATOM 1535 N N . LEU A 1 191 ? -2.571 -1.931 -11.511 1.00 98.69 191 LEU A N 1
ATOM 1536 C CA . LEU A 1 191 ? -2.883 -0.752 -12.328 1.00 98.69 191 LEU A CA 1
ATOM 1537 C C . LEU A 1 191 ? -2.159 -0.783 -13.676 1.00 98.69 191 LEU A C 1
ATOM 1539 O O . LEU A 1 191 ? -2.765 -0.486 -14.702 1.00 98.69 191 LEU A O 1
ATOM 1543 N N . THR A 1 192 ? -0.876 -1.155 -13.696 1.00 98.56 192 THR A N 1
ATOM 1544 C CA . THR A 1 192 ? -0.083 -1.179 -14.936 1.00 98.56 192 THR A CA 1
ATOM 1545 C C . THR A 1 192 ? -0.581 -2.249 -15.900 1.00 98.56 192 THR A C 1
ATOM 1547 O O . THR A 1 192 ? -0.772 -1.971 -17.086 1.00 98.56 192 THR A O 1
ATOM 1550 N N . VAL A 1 193 ? -0.851 -3.455 -15.393 1.00 98.19 193 VAL A N 1
ATOM 1551 C CA . VAL A 1 193 ? -1.403 -4.555 -16.194 1.00 98.19 193 VAL A CA 1
ATOM 1552 C C . VAL A 1 193 ? -2.766 -4.176 -16.775 1.00 98.19 193 VAL A C 1
ATOM 1554 O O . VAL A 1 193 ? -2.991 -4.382 -17.970 1.00 98.19 193 VAL A O 1
ATOM 1557 N N . ARG A 1 194 ? -3.655 -3.579 -15.969 1.00 98.12 194 ARG A N 1
ATOM 1558 C CA . ARG A 1 194 ? -4.990 -3.137 -16.408 1.00 98.12 194 ARG A CA 1
ATOM 1559 C C . ARG A 1 194 ? -4.916 -1.987 -17.414 1.00 98.12 194 ARG A C 1
ATOM 1561 O O . ARG A 1 194 ? -5.533 -2.063 -18.476 1.00 98.12 194 ARG A O 1
ATOM 1568 N N . ALA A 1 195 ? -4.126 -0.952 -17.127 1.00 98.25 195 ALA A N 1
ATOM 1569 C CA . ALA A 1 195 ? -3.983 0.230 -17.979 1.00 98.25 195 ALA A CA 1
ATOM 1570 C C . ALA A 1 195 ? -3.500 -0.126 -19.389 1.00 98.25 195 ALA A C 1
ATOM 1572 O O . ALA A 1 195 ? -4.047 0.379 -20.373 1.00 98.25 195 ALA A O 1
ATOM 1573 N N . LEU A 1 196 ? -2.500 -1.008 -19.477 1.00 98.00 196 LEU A N 1
ATOM 1574 C CA . LEU A 1 196 ? -1.882 -1.436 -20.734 1.00 98.00 196 LEU A CA 1
ATOM 1575 C C . LEU A 1 196 ? -2.540 -2.680 -21.339 1.00 98.00 196 LEU A C 1
ATOM 1577 O O . LEU A 1 196 ? -2.151 -3.100 -22.426 1.00 98.00 196 LEU A O 1
ATOM 1581 N N . SER A 1 197 ? -3.514 -3.280 -20.644 1.00 97.50 197 SER A N 1
ATOM 1582 C CA . SER A 1 197 ? -4.163 -4.536 -21.045 1.00 97.50 197 SER A CA 1
ATOM 1583 C C . SER A 1 197 ? -3.154 -5.646 -21.378 1.00 97.50 197 SER A C 1
ATOM 1585 O O . SER A 1 197 ? -3.369 -6.457 -22.278 1.00 97.50 197 SER A O 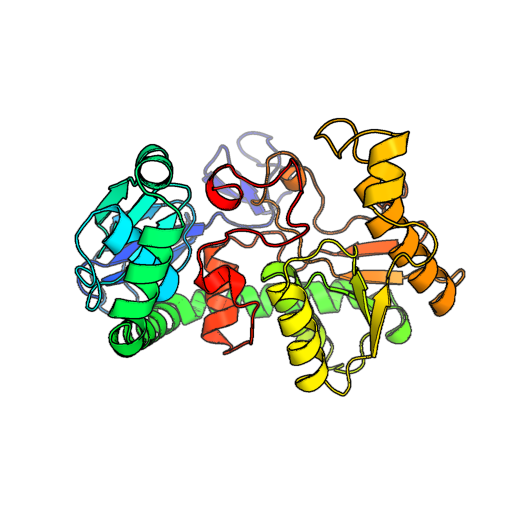1
ATOM 1587 N N . ASN A 1 198 ? -2.035 -5.676 -20.648 1.00 97.31 198 ASN A N 1
ATOM 1588 C CA . ASN A 1 198 ? -0.922 -6.582 -20.903 1.00 97.31 198 ASN A CA 1
ATOM 1589 C C . ASN A 1 198 ? -0.564 -7.368 -19.630 1.00 97.31 198 ASN A C 1
ATOM 1591 O O . ASN A 1 198 ? 0.185 -6.875 -18.786 1.00 97.31 198 ASN A O 1
ATOM 1595 N N . PRO A 1 199 ? -1.055 -8.611 -19.481 1.00 96.19 199 PRO A N 1
ATOM 1596 C CA . PRO A 1 199 ? -0.730 -9.452 -18.332 1.00 96.19 199 PRO A CA 1
ATOM 1597 C C . PRO A 1 199 ? 0.672 -10.077 -18.416 1.00 96.19 199 PRO A C 1
ATOM 1599 O O . PRO A 1 199 ? 1.089 -10.737 -17.470 1.00 96.19 199 PRO A O 1
ATOM 1602 N N . SER A 1 200 ? 1.396 -9.896 -19.525 1.00 96.75 200 SER A N 1
ATOM 1603 C CA . SER A 1 200 ? 2.725 -10.471 -19.769 1.00 96.75 200 SER A CA 1
ATOM 1604 C C . SER A 1 200 ? 3.871 -9.480 -19.582 1.00 96.75 200 SER A C 1
ATOM 1606 O O . SER A 1 200 ? 4.986 -9.721 -20.040 1.00 96.75 200 SER A O 1
ATOM 1608 N N . LEU A 1 201 ? 3.623 -8.388 -18.858 1.00 97.19 201 LEU A N 1
ATOM 1609 C CA . LEU A 1 201 ? 4.664 -7.446 -18.458 1.00 97.19 201 LEU A CA 1
ATOM 1610 C C . LEU A 1 201 ? 5.699 -8.097 -17.532 1.00 97.19 201 LEU A C 1
ATOM 1612 O O . LEU A 1 201 ? 5.392 -8.984 -16.719 1.00 97.19 201 LEU A O 1
ATOM 1616 N N . VAL A 1 202 ? 6.940 -7.620 -17.634 1.00 97.75 202 VAL A N 1
ATOM 1617 C CA . VAL A 1 202 ? 8.043 -8.080 -16.789 1.00 97.75 202 VAL A CA 1
ATOM 1618 C C . VAL A 1 202 ? 7.897 -7.497 -15.391 1.00 97.75 202 VAL A C 1
ATOM 1620 O O . VAL A 1 202 ? 7.924 -6.285 -15.205 1.00 97.75 202 VAL A O 1
ATOM 1623 N N . HIS A 1 203 ? 7.784 -8.375 -14.399 1.00 97.94 203 HIS A N 1
ATOM 1624 C CA . HIS A 1 203 ? 7.789 -8.025 -12.984 1.00 97.94 203 HIS A CA 1
ATOM 1625 C C . HIS A 1 203 ? 9.142 -8.407 -12.399 1.00 97.94 203 HIS A C 1
ATOM 1627 O O . HIS A 1 203 ? 9.505 -9.585 -12.403 1.00 97.94 203 HIS A O 1
ATOM 1633 N N . ILE A 1 204 ? 9.893 -7.435 -11.887 1.00 97.31 204 ILE A N 1
ATOM 1634 C CA . ILE A 1 204 ? 11.172 -7.701 -11.223 1.00 97.31 204 ILE A CA 1
ATOM 1635 C C . ILE A 1 204 ? 10.963 -7.661 -9.721 1.00 97.31 204 ILE A C 1
ATOM 1637 O O . ILE A 1 204 ? 10.780 -6.589 -9.144 1.00 97.31 204 ILE A O 1
ATOM 1641 N N . PHE A 1 205 ? 11.024 -8.838 -9.103 1.00 97.31 205 PHE A N 1
ATOM 1642 C CA . PHE A 1 205 ? 11.011 -9.006 -7.660 1.00 97.31 205 PHE A CA 1
ATOM 1643 C C . PHE A 1 205 ? 12.434 -9.020 -7.108 1.00 97.31 205 PHE A C 1
ATOM 1645 O O . PHE A 1 205 ? 13.212 -9.921 -7.418 1.00 97.31 205 PHE A O 1
ATOM 1652 N N . GLY A 1 206 ? 12.784 -8.017 -6.304 1.00 94.31 206 GLY A N 1
ATOM 1653 C CA . GLY A 1 206 ? 14.072 -7.966 -5.611 1.00 94.31 206 GLY A CA 1
ATOM 1654 C C . GLY A 1 206 ? 14.047 -8.802 -4.334 1.00 94.31 206 GLY A C 1
ATOM 1655 O O . GLY A 1 206 ? 13.581 -8.311 -3.314 1.00 94.31 206 GLY A O 1
ATOM 1656 N N . ASP A 1 207 ? 14.568 -10.026 -4.387 1.00 94.94 207 ASP A N 1
ATOM 1657 C CA . ASP A 1 207 ? 14.764 -10.887 -3.217 1.00 94.94 207 ASP A CA 1
ATOM 1658 C C . ASP A 1 207 ? 16.115 -10.555 -2.575 1.00 94.94 207 ASP A C 1
ATOM 1660 O O . ASP A 1 207 ? 17.178 -10.970 -3.049 1.00 94.94 207 ASP A O 1
ATOM 1664 N N . THR A 1 208 ? 16.069 -9.786 -1.489 1.00 92.25 208 THR A N 1
ATOM 1665 C CA . THR A 1 208 ? 17.273 -9.380 -0.756 1.00 92.25 208 THR A CA 1
ATOM 1666 C C . THR A 1 208 ? 17.853 -10.475 0.132 1.00 92.25 208 THR A C 1
ATOM 1668 O O . THR A 1 208 ? 18.846 -10.201 0.790 1.00 92.25 208 THR A O 1
ATOM 1671 N N . THR A 1 209 ? 17.243 -11.668 0.174 1.00 92.00 209 THR A N 1
ATOM 1672 C CA . THR A 1 209 ? 17.477 -12.756 1.149 1.00 92.00 209 THR A CA 1
ATOM 1673 C C . THR A 1 209 ? 17.083 -12.424 2.591 1.00 92.00 209 THR A C 1
ATOM 1675 O O . THR A 1 209 ? 17.152 -13.286 3.465 1.00 92.00 209 THR A O 1
ATOM 1678 N N . LEU A 1 210 ? 16.609 -11.198 2.827 1.00 93.19 210 LEU A N 1
ATOM 1679 C CA . LEU A 1 210 ? 16.281 -10.643 4.141 1.00 93.19 210 LEU A CA 1
ATOM 1680 C C . LEU A 1 210 ? 14.819 -10.205 4.236 1.00 93.19 210 LEU A C 1
ATOM 1682 O O . LEU A 1 210 ? 14.447 -9.514 5.183 1.00 93.19 210 LEU A O 1
ATOM 1686 N N . GLU A 1 211 ? 13.996 -10.536 3.245 1.00 92.94 211 GLU A N 1
ATOM 1687 C CA . GLU A 1 211 ? 12.570 -10.219 3.271 1.00 92.94 211 GLU A CA 1
ATOM 1688 C C . GLU A 1 211 ? 11.866 -10.971 4.410 1.00 92.94 211 GLU A C 1
ATOM 1690 O O . GLU A 1 211 ? 12.297 -12.046 4.830 1.00 92.94 211 GLU A O 1
ATOM 1695 N N . PHE A 1 212 ? 10.752 -10.426 4.901 1.00 91.75 212 PHE A N 1
ATOM 1696 C CA . PHE A 1 212 ? 9.878 -11.187 5.794 1.00 91.75 212 PHE A CA 1
ATOM 1697 C C . PHE A 1 212 ? 9.402 -12.486 5.115 1.00 91.75 212 PHE A C 1
ATOM 1699 O O . PHE A 1 212 ? 9.103 -12.458 3.916 1.00 91.75 212 PHE A O 1
ATOM 1706 N N . PRO A 1 213 ? 9.232 -13.596 5.862 1.00 93.81 213 PRO A N 1
ATOM 1707 C CA . PRO A 1 213 ? 8.678 -14.837 5.314 1.00 93.81 213 PRO A CA 1
ATOM 1708 C C . PRO A 1 213 ? 7.353 -14.621 4.567 1.00 93.81 213 PRO A C 1
ATOM 1710 O O . PRO A 1 213 ? 7.209 -15.067 3.430 1.00 93.81 213 PRO A O 1
ATOM 1713 N N . LEU A 1 214 ? 6.455 -13.807 5.135 1.00 95.75 214 LEU A N 1
ATOM 1714 C CA . LEU A 1 214 ? 5.171 -13.437 4.523 1.00 95.75 214 LEU A CA 1
ATOM 1715 C C . LEU A 1 214 ? 5.325 -12.717 3.170 1.00 95.75 214 LEU A C 1
ATOM 1717 O O . LEU A 1 214 ? 4.471 -12.851 2.299 1.00 95.75 214 LEU A O 1
ATOM 1721 N N . THR A 1 215 ? 6.428 -11.996 2.940 1.00 96.62 215 THR A N 1
ATOM 1722 C CA . THR A 1 215 ? 6.726 -11.382 1.635 1.00 96.62 215 THR A CA 1
ATOM 1723 C C . THR A 1 215 ? 7.087 -12.424 0.588 1.00 96.62 215 THR A C 1
ATOM 1725 O O . THR A 1 215 ? 6.662 -12.302 -0.560 1.00 96.62 215 THR A O 1
ATOM 1728 N N . ILE A 1 216 ? 7.851 -13.452 0.962 1.00 96.75 216 ILE A N 1
ATOM 1729 C CA . ILE A 1 216 ? 8.212 -14.545 0.052 1.00 96.75 216 ILE A CA 1
ATOM 1730 C C . ILE A 1 216 ? 6.983 -15.398 -0.268 1.00 96.75 216 ILE A C 1
ATOM 1732 O O . ILE A 1 216 ? 6.747 -15.723 -1.434 1.00 96.75 216 ILE A O 1
ATOM 1736 N N . GLU A 1 217 ? 6.171 -15.708 0.744 1.00 97.62 217 GLU A N 1
ATOM 1737 C CA . GLU A 1 217 ? 4.889 -16.392 0.572 1.00 97.62 217 GLU A CA 1
ATOM 1738 C C . GLU A 1 217 ? 3.968 -15.604 -0.359 1.00 97.62 217 GLU A C 1
ATOM 1740 O O . GLU A 1 217 ? 3.479 -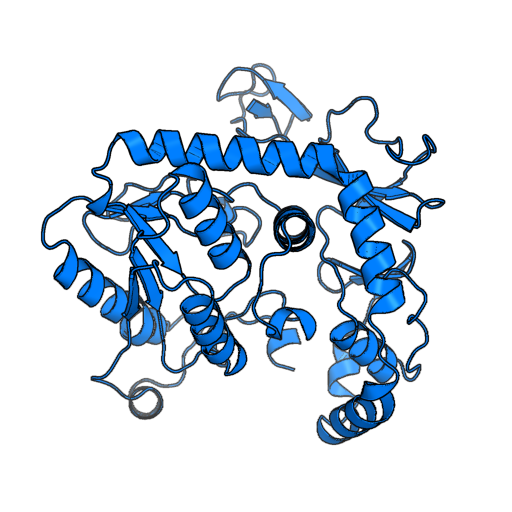16.149 -1.348 1.00 97.62 217 GLU A O 1
ATOM 1745 N N . TYR A 1 218 ? 3.809 -14.302 -0.117 1.00 98.12 218 TYR A N 1
ATOM 1746 C CA . TYR A 1 218 ? 3.005 -13.442 -0.974 1.00 98.12 218 TYR A CA 1
ATOM 1747 C C . TYR A 1 218 ? 3.550 -13.358 -2.406 1.00 98.12 218 TYR A C 1
ATOM 1749 O O . TYR A 1 218 ? 2.784 -13.477 -3.356 1.00 98.12 218 TYR A O 1
ATOM 1757 N N . ALA A 1 219 ? 4.865 -13.218 -2.601 1.00 97.69 219 ALA A N 1
ATOM 1758 C CA . ALA A 1 219 ? 5.457 -13.207 -3.940 1.00 97.69 219 ALA A CA 1
ATOM 1759 C C . ALA A 1 219 ? 5.179 -14.515 -4.705 1.00 97.69 219 ALA A C 1
ATOM 1761 O O . ALA A 1 219 ? 4.932 -14.487 -5.914 1.00 97.69 219 ALA A O 1
ATOM 1762 N N . LYS A 1 220 ? 5.170 -15.658 -4.003 1.00 97.69 220 LYS A N 1
ATOM 1763 C CA . LYS A 1 220 ? 4.773 -16.950 -4.572 1.00 97.69 220 LYS A CA 1
ATOM 1764 C C . LYS A 1 220 ? 3.289 -16.956 -4.956 1.00 97.69 220 LYS A C 1
ATOM 1766 O O . LYS A 1 220 ? 2.996 -17.258 -6.112 1.00 97.69 220 LYS A O 1
ATOM 1771 N N . ARG A 1 221 ? 2.385 -16.552 -4.052 1.00 97.75 221 ARG A N 1
ATOM 1772 C CA . ARG A 1 221 ? 0.941 -16.452 -4.349 1.00 97.75 221 ARG A CA 1
ATOM 1773 C C . ARG A 1 221 ? 0.661 -15.521 -5.523 1.00 97.75 221 ARG A C 1
ATOM 1775 O O . ARG A 1 221 ? -0.091 -15.870 -6.426 1.00 97.75 221 ARG A O 1
ATOM 1782 N N . PHE A 1 222 ? 1.309 -14.357 -5.556 1.00 98.00 222 PHE A N 1
ATOM 1783 C CA . PHE A 1 222 ? 1.169 -13.394 -6.643 1.00 98.00 222 PHE A CA 1
ATOM 1784 C C . PHE A 1 222 ? 1.537 -14.027 -7.987 1.00 98.00 222 PHE A C 1
ATOM 1786 O O . PHE A 1 222 ? 0.798 -13.880 -8.956 1.00 98.00 222 PHE A O 1
ATOM 1793 N N . ARG A 1 223 ? 2.648 -14.771 -8.051 1.00 96.94 223 ARG A N 1
ATOM 1794 C CA . ARG A 1 223 ? 3.064 -15.481 -9.268 1.00 96.94 223 ARG A CA 1
ATOM 1795 C C . ARG A 1 223 ? 2.074 -16.577 -9.673 1.00 96.94 223 ARG A C 1
ATOM 1797 O O . ARG A 1 223 ? 1.822 -16.737 -10.863 1.00 96.94 223 ARG A O 1
ATOM 1804 N N . GLU A 1 224 ? 1.535 -17.324 -8.715 1.00 97.31 224 GLU A N 1
ATOM 1805 C CA . GLU A 1 224 ? 0.532 -18.371 -8.964 1.00 97.31 224 GLU A CA 1
ATOM 1806 C C . GLU A 1 224 ? -0.777 -17.781 -9.509 1.00 97.31 224 GLU A C 1
ATOM 1808 O O . GLU A 1 224 ? -1.322 -18.294 -10.485 1.00 97.31 224 GLU A O 1
ATOM 1813 N N . ASN A 1 225 ? -1.220 -16.652 -8.951 1.00 96.69 225 ASN A N 1
ATOM 1814 C CA . ASN A 1 225 ? -2.426 -15.940 -9.379 1.00 96.69 225 ASN A CA 1
ATOM 1815 C C . ASN A 1 225 ? -2.239 -15.171 -10.700 1.00 96.69 225 ASN A C 1
ATOM 1817 O O . ASN A 1 225 ? -3.217 -14.861 -11.377 1.00 96.69 225 ASN A O 1
ATOM 1821 N N . ASN A 1 226 ? -0.993 -14.890 -11.101 1.00 96.88 226 ASN A N 1
ATOM 1822 C CA . ASN A 1 226 ? -0.652 -14.149 -12.319 1.00 96.88 226 ASN A CA 1
ATOM 1823 C C . ASN A 1 226 ? 0.279 -14.966 -13.238 1.00 96.88 226 ASN A C 1
ATOM 1825 O O . ASN A 1 226 ? 1.401 -14.539 -13.523 1.00 96.88 226 ASN A O 1
ATOM 1829 N N . PRO A 1 227 ? -0.162 -16.124 -13.769 1.00 96.69 227 PRO A N 1
ATOM 1830 C CA . PRO A 1 227 ? 0.713 -17.057 -14.488 1.00 96.69 227 PRO A CA 1
ATOM 1831 C C . PRO A 1 227 ? 1.265 -16.504 -15.811 1.00 96.69 227 PRO A C 1
ATOM 1833 O O . PRO A 1 227 ? 2.257 -17.013 -16.329 1.00 96.69 227 PRO A O 1
ATOM 1836 N N . LYS A 1 228 ? 0.625 -15.470 -16.373 1.00 97.06 228 LYS A N 1
ATOM 1837 C CA . LYS A 1 228 ? 1.074 -14.795 -17.600 1.00 97.06 228 LYS A CA 1
ATOM 1838 C C . LYS A 1 228 ? 2.185 -13.775 -17.354 1.00 97.06 228 LYS A C 1
ATOM 1840 O O . LYS A 1 228 ? 2.878 -13.433 -18.312 1.00 97.06 228 LYS A O 1
ATOM 1845 N N . ALA A 1 229 ? 2.350 -13.304 -16.117 1.00 96.44 229 ALA A N 1
ATOM 1846 C CA . ALA A 1 229 ? 3.352 -12.308 -15.775 1.00 96.44 229 ALA A CA 1
ATOM 1847 C C . ALA A 1 229 ? 4.756 -12.896 -15.934 1.00 96.44 229 ALA A C 1
ATOM 1849 O O . ALA A 1 229 ? 5.060 -13.985 -15.435 1.00 96.44 229 ALA A O 1
ATOM 1850 N N . ILE A 1 230 ? 5.653 -12.153 -16.583 1.00 97.00 230 ILE A N 1
ATOM 1851 C CA . ILE A 1 230 ? 7.060 -12.546 -16.668 1.00 97.00 230 ILE A CA 1
ATOM 1852 C C . ILE A 1 230 ? 7.720 -12.170 -15.337 1.00 97.00 230 ILE A C 1
ATOM 1854 O O . ILE A 1 230 ? 8.283 -11.089 -15.179 1.00 97.00 230 ILE A O 1
ATOM 1858 N N . PHE A 1 231 ? 7.618 -13.062 -14.352 1.00 97.25 231 PHE A N 1
ATOM 1859 C CA . PHE A 1 231 ? 8.095 -12.821 -12.991 1.00 97.25 231 PHE A CA 1
ATOM 1860 C C . PHE A 1 231 ? 9.575 -13.203 -12.840 1.00 97.25 231 PHE A C 1
ATOM 1862 O O . PHE A 1 231 ? 9.944 -14.380 -12.898 1.00 97.25 231 PHE A O 1
ATOM 1869 N N . LYS A 1 232 ? 10.443 -12.205 -12.657 1.00 97.19 232 LYS A N 1
ATOM 1870 C CA . LYS A 1 232 ? 11.895 -12.359 -12.516 1.00 97.19 232 LYS A CA 1
ATOM 1871 C C . LYS A 1 232 ? 12.327 -12.052 -11.090 1.00 97.19 232 LYS A C 1
ATOM 1873 O O . LYS A 1 232 ? 12.188 -10.928 -10.622 1.00 97.19 232 LYS A O 1
ATOM 1878 N N . THR A 1 233 ? 12.919 -13.039 -10.427 1.00 96.75 233 THR A N 1
ATOM 1879 C CA . THR A 1 233 ? 13.514 -12.857 -9.100 1.00 96.75 233 THR A CA 1
ATOM 1880 C C . THR A 1 233 ? 14.968 -12.412 -9.235 1.00 96.75 233 THR A C 1
ATOM 1882 O O . THR A 1 233 ? 15.824 -13.176 -9.685 1.00 96.75 233 THR A O 1
ATOM 1885 N N . ALA A 1 234 ? 15.251 -11.177 -8.834 1.00 95.44 234 ALA A N 1
ATOM 1886 C CA . ALA A 1 234 ? 16.590 -10.630 -8.700 1.00 95.44 234 ALA A CA 1
ATOM 1887 C C . ALA A 1 234 ? 17.108 -10.920 -7.289 1.00 95.44 234 ALA A C 1
ATOM 1889 O O . ALA A 1 234 ? 16.643 -10.316 -6.328 1.00 95.44 234 ALA A O 1
ATOM 1890 N N . LYS A 1 235 ? 18.062 -11.847 -7.173 1.00 94.88 235 LYS A N 1
ATOM 1891 C CA . LYS A 1 235 ? 18.615 -12.304 -5.893 1.00 94.88 235 LYS A CA 1
ATOM 1892 C C . LYS A 1 235 ? 20.134 -12.241 -5.902 1.00 94.88 235 LYS A C 1
ATOM 1894 O O . LYS A 1 235 ? 20.759 -12.553 -6.922 1.00 94.88 235 LYS A O 1
ATOM 1899 N N . ASN A 1 236 ? 20.731 -11.872 -4.773 1.00 91.88 236 ASN A N 1
ATOM 1900 C CA . ASN A 1 236 ? 22.160 -12.065 -4.582 1.00 91.88 236 ASN A CA 1
ATOM 1901 C C . ASN A 1 236 ? 22.468 -13.544 -4.290 1.00 91.88 236 ASN A C 1
ATOM 1903 O O . ASN A 1 236 ? 21.871 -14.135 -3.395 1.00 91.88 236 ASN A O 1
ATOM 1907 N N . LYS A 1 237 ? 23.365 -14.143 -5.077 1.00 90.06 237 LYS A N 1
ATOM 1908 C CA . LYS A 1 237 ? 23.828 -15.529 -4.906 1.00 90.06 237 LYS A CA 1
ATOM 1909 C C . LYS A 1 237 ? 25.330 -15.621 -4.626 1.00 90.06 237 LYS A C 1
ATOM 1911 O O . LYS A 1 237 ? 25.833 -16.722 -4.458 1.00 90.06 237 LYS A O 1
ATOM 1916 N N . GLU A 1 238 ? 26.032 -14.492 -4.659 1.00 88.44 238 GLU A N 1
ATOM 1917 C CA . GLU A 1 238 ? 27.495 -14.429 -4.588 1.00 88.44 238 GLU A CA 1
ATOM 1918 C C . GLU A 1 238 ? 27.991 -14.149 -3.169 1.00 88.44 238 GLU A C 1
ATOM 1920 O O . GLU A 1 238 ? 29.102 -14.539 -2.837 1.00 88.44 238 GLU A O 1
ATOM 1925 N N . GLN A 1 239 ? 27.188 -13.465 -2.349 1.00 88.31 239 GLN A N 1
ATOM 1926 C CA . GLN A 1 239 ? 27.535 -13.122 -0.971 1.00 88.31 239 GLN A CA 1
ATOM 1927 C C . GLN A 1 239 ? 26.423 -13.539 -0.007 1.00 88.31 239 GLN A C 1
ATOM 1929 O O . GLN A 1 239 ? 25.240 -13.354 -0.314 1.00 88.31 239 GLN A O 1
ATOM 1934 N N . ASP A 1 240 ? 26.815 -14.039 1.165 1.00 92.12 240 ASP A N 1
ATOM 1935 C CA . ASP A 1 240 ? 25.925 -14.232 2.306 1.00 92.12 240 ASP A CA 1
ATOM 1936 C C . ASP A 1 240 ? 25.845 -12.958 3.161 1.00 92.12 240 ASP A C 1
ATOM 1938 O O . ASP A 1 240 ? 26.809 -12.204 3.291 1.00 92.12 240 ASP A O 1
ATOM 1942 N N . PHE A 1 241 ? 24.670 -12.670 3.718 1.00 92.06 241 PHE A N 1
ATOM 1943 C CA . PHE A 1 241 ? 24.466 -11.445 4.490 1.00 92.06 241 PHE A CA 1
ATOM 1944 C C . PHE A 1 241 ? 25.215 -11.449 5.826 1.00 92.06 241 PHE A C 1
ATOM 1946 O O . PHE A 1 241 ? 25.717 -10.400 6.234 1.00 92.06 241 PHE A O 1
ATOM 1953 N N . TYR A 1 242 ? 25.267 -12.591 6.515 1.00 92.12 242 TYR A N 1
ATOM 1954 C CA . TYR A 1 242 ? 25.878 -12.691 7.836 1.00 92.12 242 TYR A CA 1
ATOM 1955 C C . TYR A 1 242 ? 27.399 -12.623 7.741 1.00 92.12 242 TYR A C 1
ATOM 1957 O O . TYR A 1 242 ? 27.994 -11.866 8.499 1.00 92.12 242 TYR A O 1
ATOM 1965 N N . GLU A 1 243 ? 28.001 -13.284 6.749 1.00 93.38 243 GLU A N 1
ATOM 1966 C CA . GLU A 1 243 ? 29.444 -13.174 6.475 1.00 93.38 243 GLU A CA 1
ATOM 1967 C C . GLU A 1 243 ? 29.855 -11.711 6.232 1.00 93.38 243 GLU A C 1
ATOM 1969 O O . GLU A 1 243 ? 30.773 -11.190 6.861 1.00 93.38 243 GLU A O 1
ATOM 1974 N N . VAL A 1 244 ? 29.098 -10.978 5.408 1.00 92.00 244 VAL A N 1
ATOM 1975 C CA . VAL A 1 244 ? 29.381 -9.553 5.155 1.00 92.00 244 VAL A CA 1
ATOM 1976 C C . VAL A 1 244 ? 29.171 -8.691 6.412 1.00 92.00 244 VAL A C 1
ATOM 1978 O O . VAL A 1 244 ? 29.847 -7.674 6.584 1.00 92.00 244 VAL A O 1
ATOM 1981 N N . CYS A 1 245 ? 28.254 -9.075 7.308 1.00 93.12 245 CYS A N 1
ATOM 1982 C CA . CYS A 1 245 ? 28.097 -8.402 8.599 1.00 93.12 245 CYS A CA 1
ATOM 1983 C C . CYS A 1 245 ? 29.293 -8.631 9.529 1.00 93.12 245 CYS A C 1
ATOM 1985 O O . CYS A 1 245 ? 29.600 -7.729 10.305 1.00 93.12 245 CYS A O 1
ATOM 1987 N N . GLU A 1 246 ? 29.947 -9.791 9.479 1.00 94.06 246 GLU A N 1
ATOM 1988 C CA . GLU A 1 246 ? 31.161 -10.056 10.261 1.00 94.06 246 GLU A CA 1
ATOM 1989 C C . GLU A 1 246 ? 32.329 -9.181 9.785 1.00 94.06 246 GLU A C 1
ATOM 1991 O O . GLU A 1 246 ? 33.060 -8.635 10.611 1.00 94.06 246 GLU A O 1
ATOM 1996 N N . ASP A 1 247 ? 32.435 -8.957 8.472 1.00 92.38 247 ASP A N 1
ATOM 1997 C CA . ASP A 1 247 ? 33.503 -8.149 7.872 1.00 92.38 247 ASP A CA 1
ATOM 1998 C C . ASP A 1 247 ? 33.293 -6.631 8.025 1.00 92.38 247 ASP A C 1
ATOM 2000 O O . ASP A 1 247 ? 34.215 -5.888 8.368 1.00 92.38 247 ASP A O 1
ATOM 2004 N N . ILE A 1 248 ? 32.087 -6.136 7.717 1.00 91.38 248 ILE A N 1
ATOM 2005 C CA . ILE A 1 248 ? 31.791 -4.692 7.612 1.00 91.38 248 ILE A CA 1
ATOM 2006 C C . ILE A 1 248 ? 31.054 -4.164 8.853 1.00 91.38 248 ILE A C 1
ATOM 2008 O O . ILE A 1 248 ? 31.073 -2.963 9.142 1.00 91.38 248 ILE A O 1
ATOM 2012 N N . GLY A 1 249 ? 30.384 -5.047 9.589 1.00 91.44 249 GLY A N 1
ATOM 2013 C CA . GLY A 1 249 ? 29.429 -4.700 10.632 1.00 91.44 249 GLY A CA 1
ATOM 2014 C C . GLY A 1 249 ? 27.976 -4.647 10.131 1.00 91.44 249 GLY A C 1
ATOM 2015 O O . GLY A 1 249 ? 27.704 -4.578 8.922 1.00 91.44 249 GLY A O 1
ATOM 2016 N N . PRO A 1 250 ? 27.006 -4.654 11.064 1.00 90.69 250 PRO A N 1
ATOM 2017 C CA . PRO A 1 250 ? 25.587 -4.704 10.734 1.00 90.69 250 PRO A CA 1
ATOM 2018 C C . PRO A 1 250 ? 25.127 -3.450 9.969 1.00 90.69 250 PRO A C 1
ATOM 2020 O O . PRO A 1 250 ? 25.674 -2.358 10.167 1.00 90.69 250 PRO A O 1
ATOM 2023 N N . PRO A 1 251 ? 24.078 -3.554 9.128 1.00 90.62 251 PRO A N 1
ATOM 2024 C CA . PRO A 1 251 ? 23.531 -2.403 8.422 1.00 90.62 251 PRO A CA 1
ATOM 2025 C C . PRO A 1 251 ? 23.118 -1.273 9.367 1.00 90.62 251 PRO A C 1
ATOM 2027 O O . PRO A 1 251 ? 22.397 -1.477 10.343 1.00 90.62 251 PRO A O 1
ATOM 2030 N N . ALA A 1 252 ? 23.490 -0.045 9.012 1.00 87.88 252 ALA A N 1
ATOM 2031 C CA . ALA A 1 252 ? 23.117 1.155 9.753 1.00 87.88 252 ALA A CA 1
ATOM 2032 C C . ALA A 1 252 ? 22.482 2.195 8.825 1.00 87.88 252 ALA A C 1
ATOM 2034 O O . ALA A 1 252 ? 22.636 2.158 7.603 1.00 87.88 252 ALA A O 1
ATOM 2035 N N . ARG A 1 253 ? 21.781 3.188 9.391 1.00 82.56 253 ARG A N 1
ATOM 2036 C CA . ARG A 1 253 ? 21.139 4.247 8.585 1.00 82.56 253 ARG A CA 1
ATOM 2037 C C . ARG A 1 253 ? 22.126 4.986 7.676 1.00 82.56 253 ARG A C 1
ATOM 2039 O O . ARG A 1 253 ? 21.727 5.365 6.575 1.00 82.56 253 ARG A O 1
ATOM 2046 N N . MET A 1 254 ? 23.370 5.151 8.128 1.00 82.88 254 MET A N 1
ATOM 2047 C CA . MET A 1 254 ? 24.468 5.795 7.393 1.00 82.88 254 MET A CA 1
ATOM 2048 C C . MET A 1 254 ? 25.293 4.812 6.551 1.00 82.88 254 MET A C 1
ATOM 2050 O O . MET A 1 254 ? 25.961 5.233 5.614 1.00 82.88 254 MET A O 1
ATOM 2054 N N . LEU A 1 255 ? 25.222 3.511 6.848 1.00 84.12 255 LEU A N 1
ATOM 2055 C CA . LEU A 1 255 ? 26.026 2.470 6.214 1.00 84.12 255 LEU A CA 1
ATOM 2056 C C . LEU A 1 255 ? 25.105 1.433 5.557 1.00 84.12 255 LEU A C 1
ATOM 2058 O O . LEU A 1 255 ? 24.742 0.415 6.143 1.00 84.12 255 LEU A O 1
ATOM 2062 N N . ARG A 1 256 ? 24.679 1.745 4.329 1.00 85.56 256 ARG A N 1
ATOM 2063 C CA . ARG A 1 256 ? 23.646 1.006 3.581 1.00 85.56 256 ARG A CA 1
ATOM 2064 C C . ARG A 1 256 ? 24.233 0.063 2.528 1.00 85.56 256 ARG A C 1
ATOM 2066 O O . ARG A 1 256 ? 23.677 -0.040 1.433 1.00 85.56 256 ARG A O 1
ATOM 2073 N N . TRP A 1 257 ? 25.343 -0.610 2.840 1.00 90.00 257 TRP A N 1
ATOM 2074 C CA . TRP A 1 257 ? 25.997 -1.551 1.918 1.00 90.00 257 TRP A CA 1
ATOM 2075 C C . TRP A 1 257 ? 25.022 -2.631 1.422 1.00 90.00 257 TRP A C 1
ATOM 2077 O O . TRP A 1 257 ? 25.017 -2.963 0.236 1.00 90.00 257 TRP A O 1
ATOM 2087 N N . CYS A 1 258 ? 24.099 -3.075 2.285 1.00 90.75 258 CYS A N 1
ATOM 2088 C CA . CYS A 1 258 ? 23.098 -4.089 1.957 1.00 90.75 258 CYS A CA 1
ATOM 2089 C C . CYS A 1 258 ? 22.158 -3.652 0.818 1.00 90.75 258 CYS A C 1
ATOM 2091 O O . CYS A 1 258 ? 21.830 -4.448 -0.059 1.00 90.75 258 CYS A O 1
ATOM 2093 N N . CYS A 1 259 ? 21.790 -2.368 0.741 1.00 88.50 259 CYS A N 1
ATOM 2094 C CA . CYS A 1 259 ? 20.966 -1.837 -0.349 1.00 88.50 259 CYS A CA 1
ATOM 2095 C C . CYS A 1 259 ? 21.683 -1.882 -1.705 1.00 88.50 259 CYS A C 1
ATOM 2097 O O . CYS A 1 259 ? 21.029 -1.997 -2.744 1.00 88.50 259 CYS A O 1
ATOM 2099 N N . SER A 1 260 ? 23.005 -1.749 -1.719 1.00 88.00 260 SER A N 1
ATOM 2100 C CA . SER A 1 260 ? 23.790 -1.828 -2.950 1.00 88.00 260 SER A CA 1
ATOM 2101 C C . SER A 1 260 ? 24.011 -3.286 -3.346 1.00 88.00 260 SER A C 1
ATOM 2103 O O . SER A 1 260 ? 23.684 -3.659 -4.469 1.00 88.00 260 SER A O 1
ATOM 2105 N N . MET A 1 261 ? 24.472 -4.118 -2.408 1.00 90.81 261 MET A N 1
ATOM 2106 C CA . MET A 1 261 ? 24.869 -5.509 -2.662 1.00 90.81 261 MET A CA 1
ATOM 2107 C C . MET A 1 261 ? 23.685 -6.465 -2.846 1.00 90.81 261 MET A C 1
ATOM 2109 O O . MET A 1 261 ? 23.687 -7.272 -3.767 1.00 90.81 261 MET A O 1
ATOM 2113 N N . PHE A 1 262 ? 22.657 -6.366 -2.001 1.00 92.31 262 PHE A N 1
ATOM 2114 C CA . PHE A 1 262 ? 21.555 -7.338 -1.962 1.00 92.31 262 PHE A CA 1
ATOM 2115 C C . PHE A 1 262 ? 20.296 -6.859 -2.686 1.00 92.31 262 PHE A C 1
ATOM 2117 O O . PHE A 1 262 ? 19.433 -7.669 -3.002 1.00 92.31 262 PHE A O 1
ATOM 2124 N N . LYS A 1 263 ? 20.191 -5.560 -2.996 1.00 90.00 263 LYS A N 1
ATOM 2125 C CA . LYS A 1 263 ? 19.025 -4.992 -3.690 1.00 90.00 263 LYS A CA 1
ATOM 2126 C C . LYS A 1 263 ? 19.369 -4.437 -5.067 1.00 90.00 263 LYS A C 1
ATOM 2128 O O . LYS A 1 263 ? 18.928 -4.975 -6.076 1.00 90.00 263 LYS A O 1
ATOM 2133 N N . THR A 1 264 ? 20.154 -3.363 -5.119 1.00 89.50 264 THR A N 1
ATOM 2134 C CA . THR A 1 264 ? 20.385 -2.617 -6.368 1.00 89.50 264 THR A CA 1
ATOM 2135 C C . THR A 1 264 ? 21.191 -3.444 -7.372 1.00 89.50 264 THR A C 1
ATOM 2137 O O . THR A 1 264 ? 20.749 -3.608 -8.502 1.00 89.50 264 THR A O 1
ATOM 2140 N N . GLY A 1 265 ? 22.315 -4.038 -6.957 1.00 90.94 265 GLY A N 1
ATOM 2141 C CA . GLY A 1 265 ? 23.176 -4.850 -7.824 1.00 90.94 265 GLY A CA 1
ATOM 2142 C C . GLY A 1 265 ? 22.448 -6.017 -8.508 1.00 90.94 265 GLY A C 1
ATOM 2143 O O . GLY A 1 265 ? 22.468 -6.090 -9.738 1.00 90.94 265 GLY A O 1
ATOM 2144 N N . PRO A 1 266 ? 21.755 -6.903 -7.764 1.00 92.88 266 PRO A N 1
ATOM 2145 C CA . PRO A 1 266 ? 20.993 -8.000 -8.353 1.00 92.88 266 PRO A CA 1
ATOM 2146 C C . PRO A 1 266 ? 19.918 -7.541 -9.343 1.00 92.88 266 PRO A C 1
ATOM 2148 O O . PRO A 1 266 ? 19.779 -8.148 -10.404 1.00 92.88 266 PRO A O 1
ATOM 2151 N N . ILE A 1 267 ? 19.187 -6.463 -9.033 1.00 92.50 267 ILE A N 1
ATOM 2152 C CA . ILE A 1 267 ? 18.162 -5.902 -9.929 1.00 92.50 267 ILE A CA 1
ATOM 2153 C C . ILE A 1 267 ? 18.809 -5.391 -11.221 1.00 92.50 267 ILE A C 1
ATOM 2155 O O . ILE A 1 267 ? 18.348 -5.736 -12.308 1.00 92.50 267 ILE A O 1
ATOM 2159 N N . THR A 1 268 ? 19.914 -4.646 -11.117 1.00 90.88 268 THR A N 1
ATOM 2160 C CA . THR A 1 268 ? 20.674 -4.159 -12.276 1.00 90.88 268 THR A CA 1
ATOM 2161 C C . THR A 1 268 ? 21.166 -5.308 -13.155 1.00 90.88 268 THR A C 1
ATOM 2163 O O . THR A 1 268 ? 21.048 -5.232 -14.374 1.00 90.88 268 THR A O 1
ATOM 2166 N N . ARG A 1 269 ? 21.659 -6.411 -12.571 1.00 91.50 269 ARG A N 1
ATOM 2167 C CA . ARG A 1 269 ? 22.087 -7.591 -13.346 1.00 91.50 269 ARG A CA 1
ATOM 2168 C C . ARG A 1 269 ? 20.941 -8.212 -14.144 1.00 91.50 269 ARG A C 1
ATOM 2170 O O . ARG A 1 269 ? 21.133 -8.558 -15.307 1.00 91.50 269 ARG A O 1
ATOM 2177 N N . VAL A 1 270 ? 19.755 -8.338 -13.543 1.00 93.69 270 VAL A N 1
ATOM 2178 C CA . VAL A 1 270 ? 18.567 -8.860 -14.241 1.00 93.69 270 VAL A CA 1
ATOM 2179 C C . VAL A 1 270 ? 18.149 -7.927 -15.374 1.00 93.69 270 VAL A C 1
ATOM 2181 O O . VAL A 1 270 ? 17.913 -8.399 -16.483 1.00 93.69 270 VAL A O 1
ATOM 2184 N N . LEU A 1 271 ? 18.109 -6.616 -15.126 1.00 91.75 271 LEU A N 1
ATOM 2185 C CA . LEU A 1 271 ? 17.764 -5.627 -16.149 1.00 91.75 271 LEU A CA 1
ATOM 2186 C C . LEU A 1 271 ? 18.749 -5.644 -17.321 1.00 91.75 271 LEU A C 1
ATOM 2188 O O . LEU A 1 271 ? 18.321 -5.788 -18.464 1.00 91.75 271 LEU A O 1
ATOM 2192 N N . ASN A 1 272 ? 20.055 -5.609 -17.050 1.00 90.62 272 ASN A N 1
ATOM 2193 C CA . ASN A 1 272 ? 21.085 -5.655 -18.090 1.00 90.62 272 ASN A CA 1
ATOM 2194 C C . ASN A 1 272 ? 21.028 -6.960 -18.899 1.00 90.62 272 ASN A C 1
ATOM 2196 O O . ASN A 1 272 ? 21.235 -6.946 -20.111 1.00 90.62 272 ASN A O 1
ATOM 2200 N N . SER A 1 273 ? 20.710 -8.088 -18.255 1.00 91.94 273 SER A N 1
ATOM 2201 C CA . SER A 1 273 ? 20.556 -9.373 -18.944 1.00 91.94 273 SER A CA 1
ATOM 2202 C C . SER A 1 273 ? 19.362 -9.404 -19.901 1.00 91.94 273 SER A C 1
ATOM 2204 O O . SER A 1 273 ? 19.421 -10.134 -20.890 1.00 91.94 273 SER A O 1
ATOM 2206 N N . LEU A 1 274 ? 18.280 -8.685 -19.593 1.00 91.81 274 LEU A N 1
ATOM 2207 C CA . LEU A 1 274 ? 17.054 -8.680 -20.397 1.00 91.81 274 LEU A CA 1
ATOM 2208 C C . LEU A 1 274 ? 17.087 -7.615 -21.495 1.00 91.81 274 LEU A C 1
ATOM 2210 O O . LEU A 1 274 ? 16.686 -7.895 -22.619 1.00 91.81 274 LEU A O 1
ATOM 2214 N N . TYR A 1 275 ? 17.584 -6.422 -21.169 1.00 90.94 275 TYR A N 1
ATOM 2215 C CA . TYR A 1 275 ? 17.413 -5.221 -21.990 1.00 90.94 275 TYR A CA 1
ATOM 2216 C C . TYR A 1 275 ? 18.712 -4.675 -22.577 1.00 90.94 275 TYR A C 1
ATOM 2218 O O . TYR A 1 275 ? 18.671 -3.901 -23.531 1.00 90.94 275 TYR A O 1
ATOM 2226 N N . ARG A 1 276 ? 19.871 -5.114 -22.066 1.00 86.00 276 ARG A N 1
ATOM 2227 C CA . ARG A 1 276 ? 21.203 -4.670 -22.505 1.00 86.00 276 ARG A CA 1
ATOM 2228 C C . ARG A 1 276 ? 21.291 -3.141 -22.576 1.00 86.00 276 ARG A C 1
ATOM 2230 O O . ARG A 1 276 ? 21.321 -2.484 -21.544 1.00 86.00 276 ARG A O 1
ATOM 2237 N N . ASP A 1 277 ? 21.326 -2.597 -23.790 1.00 82.50 277 ASP A N 1
ATOM 2238 C CA . ASP A 1 277 ? 21.525 -1.181 -24.070 1.00 82.50 277 ASP A CA 1
ATOM 2239 C C . ASP A 1 277 ? 20.241 -0.402 -24.362 1.00 82.50 277 ASP A C 1
ATOM 2241 O O . ASP A 1 277 ? 20.339 0.786 -24.668 1.00 82.50 277 ASP A O 1
ATOM 2245 N N . MET A 1 278 ? 19.076 -1.047 -24.283 1.00 87.12 278 MET A N 1
ATOM 2246 C CA . MET A 1 278 ? 17.787 -0.423 -24.565 1.00 87.12 278 MET A CA 1
ATOM 2247 C C . MET A 1 278 ? 17.332 0.500 -23.432 1.00 87.12 278 MET A C 1
ATOM 2249 O O . MET A 1 278 ? 17.522 0.193 -22.254 1.00 87.12 278 MET A O 1
ATOM 2253 N N . ASP A 1 279 ? 16.655 1.589 -23.795 1.00 89.75 279 ASP A N 1
ATOM 2254 C CA . ASP A 1 279 ? 15.951 2.425 -22.828 1.00 89.75 279 ASP A CA 1
ATOM 2255 C C . ASP A 1 279 ? 14.699 1.701 -22.325 1.00 89.75 279 ASP A C 1
ATOM 2257 O O . ASP A 1 279 ? 13.890 1.194 -23.112 1.00 89.75 279 ASP A O 1
ATOM 2261 N N . ILE A 1 280 ? 14.532 1.680 -21.004 1.00 92.81 280 ILE A N 1
ATOM 2262 C CA . ILE A 1 280 ? 13.411 1.014 -20.337 1.00 92.81 280 ILE A CA 1
ATOM 2263 C C . ILE A 1 280 ? 12.574 2.006 -19.540 1.00 92.81 280 ILE A C 1
ATOM 2265 O O . ILE A 1 280 ? 13.097 2.926 -18.904 1.00 92.81 280 ILE A O 1
ATOM 2269 N N . LEU A 1 281 ? 11.266 1.767 -19.512 1.00 95.31 281 LEU A N 1
ATOM 2270 C CA . LEU A 1 281 ? 10.351 2.427 -18.592 1.00 95.31 281 LEU A CA 1
ATOM 2271 C C . LEU A 1 281 ? 10.048 1.470 -17.452 1.00 95.31 281 LEU A C 1
ATOM 2273 O O . LEU A 1 281 ? 9.579 0.358 -17.679 1.00 95.31 281 LEU A O 1
ATOM 2277 N N . THR A 1 282 ? 10.298 1.890 -16.216 1.00 95.81 282 THR A N 1
ATOM 2278 C CA . THR A 1 282 ? 9.938 1.098 -15.044 1.00 95.81 282 THR A CA 1
ATOM 2279 C C . THR A 1 282 ? 8.914 1.802 -14.173 1.00 95.81 282 THR A C 1
ATOM 2281 O O . THR A 1 282 ? 9.145 2.911 -13.688 1.00 95.81 282 THR A O 1
ATOM 2284 N N . PHE A 1 283 ? 7.799 1.123 -13.922 1.00 97.31 283 PHE A N 1
ATOM 2285 C CA . PHE A 1 283 ? 6.776 1.582 -12.996 1.00 97.31 283 PHE A CA 1
ATOM 2286 C C . PHE A 1 283 ? 7.125 1.191 -11.560 1.00 97.31 283 PHE A C 1
ATOM 2288 O O . PHE A 1 283 ? 7.418 0.027 -11.269 1.00 97.31 283 PHE A O 1
ATOM 2295 N N . TYR A 1 284 ? 7.143 2.183 -10.669 1.00 94.38 284 TYR A N 1
ATOM 2296 C CA . TYR A 1 284 ? 7.517 2.050 -9.260 1.00 94.38 284 TYR A CA 1
ATOM 2297 C C . TYR A 1 284 ? 6.337 2.401 -8.347 1.00 94.38 284 TYR A C 1
ATOM 2299 O O . TYR A 1 284 ? 5.643 3.395 -8.551 1.00 94.38 284 TYR A O 1
ATOM 2307 N N . GLY A 1 285 ? 6.176 1.634 -7.266 1.00 93.75 285 GLY A N 1
ATOM 2308 C CA . GLY A 1 285 ? 5.223 1.929 -6.191 1.00 93.75 285 GLY A CA 1
ATOM 2309 C C . GLY A 1 285 ? 5.761 2.938 -5.177 1.00 93.75 285 GLY A C 1
ATOM 2310 O O . GLY A 1 285 ? 5.901 2.612 -4.000 1.00 93.75 285 GLY A O 1
ATOM 2311 N N . ILE A 1 286 ? 6.129 4.143 -5.621 1.00 91.25 286 ILE A N 1
ATOM 2312 C CA . ILE A 1 286 ? 6.597 5.227 -4.743 1.00 91.25 286 ILE A CA 1
ATOM 2313 C C . ILE A 1 286 ? 5.483 6.251 -4.545 1.00 91.25 286 ILE A C 1
ATOM 2315 O O . ILE A 1 286 ? 4.876 6.695 -5.513 1.00 91.25 286 ILE A O 1
ATOM 2319 N N . ARG A 1 287 ? 5.291 6.693 -3.294 1.00 91.94 287 ARG A N 1
ATOM 2320 C CA . ARG A 1 287 ? 4.386 7.792 -2.931 1.00 91.94 287 ARG A CA 1
ATOM 2321 C C . ARG A 1 287 ? 5.144 8.983 -2.342 1.00 91.94 287 ARG A C 1
ATOM 2323 O O . ARG A 1 287 ? 6.061 8.811 -1.533 1.00 91.94 287 ARG A O 1
ATOM 2330 N N . LYS A 1 288 ? 4.714 10.197 -2.692 1.00 86.56 288 LYS A N 1
ATOM 2331 C CA . LYS A 1 288 ? 5.213 11.485 -2.182 1.00 86.56 288 LYS A CA 1
ATOM 2332 C C . LYS A 1 288 ? 5.056 11.586 -0.663 1.00 86.56 288 LYS A C 1
ATOM 2334 O O . LYS A 1 288 ? 5.960 12.053 0.025 1.00 86.56 288 LYS A O 1
ATOM 2339 N N . ASN A 1 289 ? 3.927 11.101 -0.143 1.00 81.75 289 ASN A N 1
ATOM 2340 C CA . ASN A 1 289 ? 3.547 11.208 1.270 1.00 81.75 289 ASN A CA 1
ATOM 2341 C C . ASN A 1 289 ? 4.192 10.144 2.175 1.00 81.75 289 ASN A C 1
ATOM 2343 O O . ASN A 1 289 ? 3.915 10.104 3.366 1.00 81.75 289 ASN A O 1
ATOM 2347 N N . GLU A 1 290 ? 5.078 9.295 1.650 1.00 79.44 290 GLU A N 1
ATOM 2348 C CA . GLU A 1 290 ? 5.679 8.215 2.437 1.00 79.44 290 GLU A CA 1
ATOM 2349 C C . GLU A 1 290 ? 6.850 8.685 3.338 1.00 79.44 290 GLU A C 1
ATOM 2351 O O . GLU A 1 290 ? 7.176 8.045 4.347 1.00 79.44 290 GLU A O 1
ATOM 2356 N N . SER A 1 291 ? 7.544 9.769 2.966 1.00 80.31 291 SER A N 1
ATOM 2357 C CA . SER A 1 291 ? 8.596 10.395 3.787 1.00 80.31 291 SER A CA 1
ATOM 2358 C C . SER A 1 291 ? 8.997 11.778 3.263 1.00 80.31 291 SER A C 1
ATOM 2360 O O . SER A 1 291 ? 8.830 12.073 2.082 1.00 80.31 291 SER A O 1
ATOM 2362 N N . VAL A 1 292 ? 9.662 12.576 4.106 1.00 75.31 292 VAL A N 1
ATOM 2363 C CA . VAL A 1 292 ? 10.248 13.881 3.727 1.00 75.31 292 VAL A CA 1
ATOM 2364 C C . VAL A 1 292 ? 11.268 13.764 2.585 1.00 75.31 292 VAL A C 1
ATOM 2366 O O . VAL A 1 292 ? 11.428 14.688 1.798 1.00 75.31 292 VAL A O 1
ATOM 2369 N N . SER A 1 293 ? 11.972 12.634 2.467 1.00 78.38 293 SER A N 1
ATOM 2370 C CA . SER A 1 293 ? 12.900 12.428 1.348 1.00 78.38 293 SER A CA 1
ATOM 2371 C C . SER A 1 293 ? 12.162 12.195 0.033 1.00 78.38 293 SER A C 1
ATOM 2373 O O . SER A 1 293 ? 12.585 12.709 -0.996 1.00 78.38 293 SER A O 1
ATOM 2375 N N . ARG A 1 294 ? 11.077 11.413 0.062 1.00 80.00 294 ARG A N 1
ATOM 2376 C CA . ARG A 1 294 ? 10.289 11.073 -1.132 1.00 80.00 294 ARG A CA 1
ATOM 2377 C C . ARG A 1 294 ? 9.406 12.225 -1.597 1.00 80.00 294 ARG A C 1
ATOM 2379 O O . ARG A 1 294 ? 9.050 12.267 -2.767 1.00 80.00 294 ARG A O 1
ATOM 2386 N N . SER A 1 295 ? 9.106 13.190 -0.725 1.00 78.94 295 SER A N 1
ATOM 2387 C CA . SER A 1 295 ? 8.326 14.369 -1.107 1.00 78.94 295 SER A CA 1
ATOM 2388 C C . SER A 1 295 ? 9.029 15.279 -2.121 1.00 78.94 295 SER A C 1
ATOM 2390 O O . SER A 1 295 ? 8.365 16.103 -2.747 1.00 78.94 295 SER A O 1
ATOM 2392 N N . LYS A 1 296 ? 10.351 15.113 -2.275 1.00 81.69 296 LYS A N 1
ATOM 2393 C CA . LYS A 1 296 ? 11.213 15.837 -3.218 1.00 81.69 296 LYS A CA 1
ATOM 2394 C C . LYS A 1 296 ? 11.388 15.128 -4.564 1.00 81.69 296 LYS A C 1
ATOM 2396 O O . LYS A 1 296 ? 12.052 15.678 -5.432 1.00 81.69 296 LYS A O 1
ATOM 2401 N N . TYR A 1 297 ? 10.882 13.902 -4.707 1.00 83.31 297 TYR A N 1
ATOM 2402 C CA . TYR A 1 297 ? 10.988 13.163 -5.965 1.00 83.31 297 TYR A CA 1
ATOM 2403 C C . TYR A 1 297 ? 9.998 13.719 -6.984 1.00 83.31 297 TYR A C 1
ATOM 2405 O O . TYR A 1 297 ? 8.969 14.293 -6.624 1.00 83.31 297 TYR A O 1
ATOM 2413 N N . ASN A 1 298 ? 10.299 13.509 -8.256 1.00 85.94 298 ASN A N 1
ATOM 2414 C CA . ASN A 1 298 ? 9.368 13.740 -9.340 1.00 85.94 298 ASN A CA 1
ATOM 2415 C C . ASN A 1 298 ? 8.532 12.484 -9.580 1.00 85.94 298 ASN A C 1
ATOM 2417 O O . ASN A 1 298 ? 8.964 11.353 -9.349 1.00 85.94 298 ASN A O 1
ATOM 2421 N N . ARG A 1 299 ? 7.316 12.681 -10.092 1.00 89.75 299 ARG A N 1
ATOM 2422 C CA . ARG A 1 299 ? 6.441 11.572 -10.489 1.00 89.75 299 ARG A CA 1
ATOM 2423 C C . ARG A 1 299 ? 7.050 10.741 -11.625 1.00 89.75 299 ARG A C 1
ATOM 2425 O O . ARG A 1 299 ? 6.813 9.535 -11.705 1.00 89.75 299 ARG A O 1
ATOM 2432 N N . VAL A 1 300 ? 7.836 11.396 -12.478 1.00 90.00 300 VAL A N 1
ATOM 2433 C CA . VAL A 1 300 ? 8.637 10.798 -13.545 1.00 90.00 300 VAL A CA 1
ATOM 2434 C C . VAL A 1 300 ? 10.086 11.245 -13.362 1.00 90.00 300 VAL A C 1
ATOM 2436 O O . VAL A 1 300 ? 10.369 12.440 -13.375 1.00 90.00 300 VAL A O 1
ATOM 2439 N N . GLU A 1 301 ? 10.991 10.290 -13.188 1.00 83.94 301 GLU A N 1
ATOM 2440 C CA . GLU A 1 301 ? 12.422 10.506 -12.974 1.00 83.94 301 GLU A CA 1
ATOM 2441 C C . GLU A 1 301 ? 13.213 9.956 -14.164 1.00 83.94 301 GLU A C 1
ATOM 2443 O O . GLU A 1 301 ? 13.149 8.762 -14.466 1.00 83.94 301 GLU A O 1
ATOM 2448 N N . ASN A 1 302 ? 13.969 10.838 -14.825 1.00 69.25 302 ASN A N 1
ATOM 2449 C CA . ASN A 1 302 ? 14.791 10.507 -15.998 1.00 69.25 302 ASN A CA 1
ATOM 2450 C C . ASN A 1 302 ? 16.276 10.836 -15.786 1.00 69.25 302 ASN A C 1
ATOM 2452 O O . ASN A 1 302 ? 17.073 10.643 -16.702 1.00 69.25 302 ASN A O 1
ATOM 2456 N N . ASN A 1 303 ? 16.652 11.412 -14.639 1.00 58.59 303 ASN A N 1
ATOM 2457 C CA . ASN A 1 303 ? 18.020 11.868 -14.431 1.00 58.59 303 ASN A CA 1
ATOM 2458 C C . ASN A 1 303 ? 18.908 10.687 -14.009 1.00 58.59 303 ASN A C 1
ATOM 2460 O O . ASN A 1 303 ? 18.607 9.983 -13.047 1.00 58.59 303 ASN A O 1
ATOM 2464 N N . ALA A 1 304 ? 20.030 10.494 -14.705 1.00 51.41 304 ALA A N 1
ATOM 2465 C CA . ALA A 1 304 ? 21.016 9.458 -14.400 1.00 51.41 304 ALA A CA 1
ATOM 2466 C C . ALA A 1 304 ? 21.614 9.586 -12.981 1.00 51.41 304 ALA A C 1
ATOM 2468 O O . ALA A 1 304 ? 22.136 8.611 -12.450 1.00 51.41 304 ALA A O 1
ATOM 2469 N N . GLU A 1 305 ? 21.518 10.764 -12.352 1.00 44.69 305 GLU A N 1
ATOM 2470 C CA . GLU A 1 305 ? 21.915 10.982 -10.953 1.00 44.69 305 GLU A CA 1
ATOM 2471 C C . GLU A 1 305 ? 20.849 10.538 -9.933 1.00 44.69 305 GLU A C 1
ATOM 2473 O O . GLU A 1 305 ? 21.188 10.167 -8.808 1.00 44.69 305 GLU A O 1
ATOM 2478 N N . SER A 1 306 ? 19.559 10.567 -10.300 1.00 52.78 306 SER A N 1
ATOM 2479 C CA . SER A 1 306 ? 18.445 10.169 -9.422 1.00 52.78 306 SER A CA 1
ATOM 2480 C C . SER A 1 306 ? 18.025 8.710 -9.625 1.00 52.78 306 SER A C 1
ATOM 2482 O O . SER A 1 306 ? 17.536 8.067 -8.689 1.00 52.78 306 SER A O 1
ATOM 2484 N N . VAL A 1 307 ? 18.270 8.154 -10.814 1.00 56.84 307 VAL A N 1
ATOM 2485 C CA . VAL A 1 307 ? 17.978 6.760 -11.144 1.00 56.84 307 VAL A CA 1
ATOM 2486 C C . VAL A 1 307 ? 19.223 5.899 -10.943 1.00 56.84 307 VAL A C 1
ATOM 2488 O O . VAL A 1 307 ? 20.242 6.058 -11.604 1.00 56.84 307 VAL A O 1
ATOM 2491 N N . LYS A 1 308 ? 19.133 4.934 -10.020 1.00 58.84 308 LYS A N 1
ATOM 2492 C CA . LYS A 1 308 ? 20.261 4.066 -9.626 1.00 58.84 308 LYS A CA 1
ATOM 2493 C C . LYS A 1 308 ? 20.766 3.136 -10.737 1.00 58.84 308 LYS A C 1
ATOM 2495 O O . LYS A 1 308 ? 21.785 2.476 -10.551 1.00 58.84 308 LYS A O 1
ATOM 2500 N N . ILE A 1 309 ? 20.026 3.031 -11.836 1.00 61.06 309 ILE A N 1
ATOM 2501 C CA . ILE A 1 309 ? 20.281 2.124 -12.951 1.00 61.06 309 ILE A CA 1
ATOM 2502 C C . ILE A 1 309 ? 20.299 2.975 -14.218 1.00 61.06 309 ILE A C 1
ATOM 2504 O O . ILE A 1 309 ? 19.333 3.669 -14.523 1.00 61.06 309 ILE A O 1
ATOM 2508 N N . GLN A 1 310 ? 21.420 2.960 -14.937 1.00 61.16 310 GLN A N 1
ATOM 2509 C CA . GLN A 1 310 ? 21.566 3.728 -16.174 1.00 61.16 310 GLN A CA 1
ATOM 2510 C C . GLN A 1 310 ? 20.514 3.291 -17.211 1.00 61.16 310 GLN A C 1
ATOM 2512 O O . GLN A 1 310 ? 20.155 2.116 -17.255 1.00 61.16 310 GLN A O 1
ATOM 2517 N N . LYS A 1 311 ? 20.037 4.231 -18.044 1.00 71.19 311 LYS A N 1
ATOM 2518 C CA . LYS A 1 311 ? 19.035 4.009 -19.118 1.00 71.19 311 LYS A CA 1
ATOM 2519 C C . LYS A 1 311 ? 17.629 3.601 -18.645 1.00 71.19 311 LYS A C 1
ATOM 2521 O O . LYS A 1 311 ? 16.776 3.211 -19.441 1.00 71.19 311 LYS A O 1
ATOM 2526 N N . GLN A 1 312 ? 17.366 3.720 -17.346 1.00 81.94 312 GLN A N 1
ATOM 2527 C CA . GLN A 1 312 ? 16.044 3.520 -16.770 1.00 81.94 312 GLN A CA 1
ATOM 2528 C C . GLN A 1 312 ? 15.333 4.867 -16.602 1.00 81.94 312 GLN A C 1
ATOM 2530 O O . GLN A 1 312 ? 15.832 5.773 -15.939 1.00 81.94 312 GLN A O 1
ATOM 2535 N N . LYS A 1 313 ? 14.126 4.973 -17.158 1.00 90.12 313 LYS A N 1
ATOM 2536 C CA . LYS A 1 313 ? 13.145 5.991 -16.783 1.00 90.12 313 LYS A CA 1
ATOM 2537 C C . LYS A 1 313 ? 12.206 5.403 -15.744 1.00 90.12 313 LYS A C 1
ATOM 2539 O O . LYS A 1 313 ? 11.663 4.320 -15.950 1.00 90.12 313 LYS A O 1
ATOM 2544 N N . VAL A 1 314 ? 12.000 6.102 -14.634 1.00 91.56 314 VAL A N 1
ATOM 2545 C CA . VAL A 1 314 ? 11.104 5.650 -13.565 1.00 91.56 314 VAL A CA 1
ATOM 2546 C C . VAL A 1 314 ? 9.835 6.489 -13.568 1.00 91.56 314 VAL A C 1
ATOM 2548 O O . VAL A 1 314 ? 9.899 7.713 -13.535 1.00 91.56 314 VAL A O 1
ATOM 2551 N N . ALA A 1 315 ? 8.676 5.837 -13.569 1.00 94.50 315 ALA A N 1
ATOM 2552 C CA . ALA A 1 315 ? 7.376 6.485 -13.430 1.00 94.50 315 ALA A CA 1
ATOM 2553 C C . ALA A 1 315 ? 6.641 5.928 -12.205 1.00 94.50 315 ALA A C 1
ATOM 2555 O O . ALA A 1 315 ? 6.657 4.724 -11.958 1.00 94.50 315 ALA A O 1
ATOM 2556 N N . SER A 1 316 ? 6.002 6.800 -11.426 1.00 95.62 316 SER A N 1
ATOM 2557 C CA . SER A 1 316 ? 5.305 6.433 -10.186 1.00 95.62 316 SER A CA 1
ATOM 2558 C C . SER A 1 316 ? 3.803 6.722 -10.314 1.00 95.62 316 SER A C 1
ATOM 2560 O O . SER A 1 316 ? 3.380 7.856 -10.079 1.00 95.62 316 SER A O 1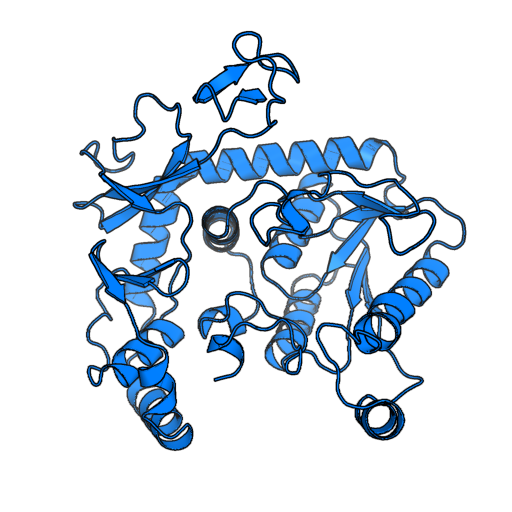
ATOM 2562 N N . PRO A 1 317 ? 2.968 5.735 -10.696 1.00 96.44 317 PRO A N 1
ATOM 2563 C CA . PRO A 1 317 ? 1.546 5.970 -10.960 1.00 96.44 317 PRO A CA 1
ATOM 2564 C C . PRO A 1 317 ? 0.785 6.466 -9.734 1.00 96.44 317 PRO A C 1
ATOM 2566 O O . PRO A 1 317 ? 0.030 7.428 -9.818 1.00 96.44 317 PRO A O 1
ATOM 2569 N N . ILE A 1 318 ? 1.085 5.884 -8.574 1.00 96.50 318 ILE A N 1
ATOM 2570 C CA . ILE A 1 318 ? 0.440 6.186 -7.292 1.00 96.50 318 ILE A CA 1
ATOM 2571 C C . ILE A 1 318 ? 1.129 7.320 -6.517 1.00 96.50 318 ILE A C 1
ATOM 2573 O O . ILE A 1 318 ? 0.967 7.438 -5.305 1.00 96.50 318 ILE A O 1
ATOM 2577 N N . PHE A 1 319 ? 1.936 8.157 -7.179 1.00 94.38 319 PHE A N 1
ATOM 2578 C CA . PHE A 1 319 ? 2.815 9.118 -6.503 1.00 94.38 319 PHE A CA 1
ATOM 2579 C C . PHE A 1 319 ? 2.090 10.056 -5.533 1.00 94.38 319 PHE A C 1
ATOM 2581 O O . PHE A 1 319 ? 2.620 10.371 -4.468 1.00 94.38 319 PHE A O 1
ATOM 2588 N N . HIS A 1 320 ? 0.869 10.470 -5.859 1.00 92.06 320 HIS A N 1
ATOM 2589 C CA . HIS A 1 320 ? 0.087 11.383 -5.025 1.00 92.06 320 HIS A CA 1
ATOM 2590 C C . HIS A 1 320 ? -0.840 10.681 -4.024 1.00 92.06 320 HIS A C 1
ATOM 2592 O O . HIS A 1 320 ? -1.419 11.341 -3.161 1.00 92.06 320 HIS A O 1
ATOM 2598 N N . TRP A 1 321 ? -0.933 9.352 -4.079 1.00 94.88 321 TRP A N 1
ATOM 2599 C CA . TRP A 1 321 ? -1.858 8.590 -3.252 1.00 94.88 321 TRP A CA 1
ATOM 2600 C C . TRP A 1 321 ? -1.468 8.626 -1.770 1.00 94.88 321 TRP A C 1
ATOM 2602 O O . TRP A 1 321 ? -0.290 8.625 -1.379 1.00 94.88 321 TRP A O 1
ATOM 2612 N N . LYS A 1 322 ? -2.487 8.621 -0.919 1.00 94.94 322 LYS A N 1
ATOM 2613 C CA . LYS A 1 322 ? -2.364 8.398 0.525 1.00 94.94 322 LYS A CA 1
ATOM 2614 C C . LYS A 1 322 ? -2.490 6.914 0.875 1.00 94.94 322 LYS A C 1
ATOM 2616 O O . LYS A 1 322 ? -2.848 6.119 0.010 1.00 94.94 322 LYS A O 1
ATOM 2621 N N . ASP A 1 323 ? -2.173 6.519 2.110 1.00 95.62 323 ASP A N 1
ATOM 2622 C CA . ASP A 1 323 ? -2.381 5.121 2.524 1.00 95.62 323 ASP A CA 1
ATOM 2623 C C . ASP A 1 323 ? -3.862 4.742 2.405 1.00 95.62 323 ASP A C 1
ATOM 2625 O O . ASP A 1 323 ? -4.171 3.643 1.941 1.00 95.62 323 ASP A O 1
ATOM 2629 N N . ILE A 1 324 ? -4.773 5.675 2.702 1.00 97.50 324 ILE A N 1
ATOM 2630 C CA . ILE A 1 324 ? -6.211 5.433 2.553 1.00 97.50 324 ILE A CA 1
ATOM 2631 C C . ILE A 1 324 ? -6.629 5.177 1.096 1.00 97.50 324 ILE A C 1
ATOM 2633 O O . ILE A 1 324 ? -7.504 4.350 0.863 1.00 97.50 324 ILE A O 1
ATOM 2637 N N . ASP A 1 325 ? -5.988 5.827 0.115 1.00 97.94 325 ASP A N 1
ATOM 2638 C CA . ASP A 1 325 ? -6.264 5.601 -1.314 1.00 97.94 325 ASP A CA 1
ATOM 2639 C C . ASP A 1 325 ? -5.761 4.217 -1.754 1.00 97.94 325 ASP A C 1
ATOM 2641 O O . ASP A 1 325 ? -6.468 3.484 -2.441 1.00 97.94 325 ASP A O 1
ATOM 2645 N N . VAL A 1 326 ? -4.556 3.831 -1.311 1.00 98.19 326 VAL A N 1
ATOM 2646 C CA . VAL A 1 326 ? -3.978 2.505 -1.595 1.00 98.19 326 VAL A CA 1
ATOM 2647 C C . VAL A 1 326 ? -4.887 1.404 -1.056 1.00 98.19 326 VAL A C 1
ATOM 2649 O O . VAL A 1 326 ? -5.178 0.443 -1.765 1.00 98.19 326 VAL A O 1
ATOM 2652 N N . TRP A 1 327 ? -5.375 1.553 0.176 1.00 98.44 327 TRP A N 1
ATOM 2653 C CA . TRP A 1 327 ? -6.288 0.582 0.775 1.00 98.44 327 TRP A CA 1
ATOM 2654 C C . TRP A 1 327 ? -7.685 0.608 0.164 1.00 98.44 327 TRP A C 1
ATOM 2656 O O . TRP A 1 327 ? -8.268 -0.460 -0.006 1.00 98.44 327 TRP A O 1
ATOM 2666 N N . LEU A 1 328 ? -8.207 1.782 -0.203 1.00 98.75 328 LEU A N 1
ATOM 2667 C CA . LEU A 1 328 ? -9.460 1.881 -0.951 1.00 98.75 328 LEU A CA 1
ATOM 2668 C C . LEU A 1 328 ? -9.381 1.086 -2.253 1.00 98.75 328 LEU A C 1
ATOM 2670 O O . LEU A 1 328 ? -10.309 0.345 -2.556 1.00 98.75 328 LEU A O 1
ATOM 2674 N N . TYR A 1 329 ? -8.269 1.195 -2.980 1.00 98.81 329 TYR A N 1
ATOM 2675 C CA . TYR A 1 329 ? -8.063 0.444 -4.212 1.00 98.81 329 TYR A CA 1
ATOM 2676 C C . TYR A 1 329 ? -7.931 -1.061 -3.969 1.00 98.81 329 TYR A C 1
ATOM 2678 O O . TYR A 1 329 ? -8.673 -1.834 -4.560 1.00 98.81 329 TYR A O 1
ATOM 2686 N N . ILE A 1 330 ? -7.040 -1.488 -3.063 1.00 98.69 330 ILE A N 1
ATOM 2687 C CA . ILE A 1 330 ? -6.825 -2.916 -2.761 1.00 98.69 330 ILE A CA 1
ATOM 2688 C C . ILE A 1 330 ? -8.135 -3.596 -2.356 1.00 98.69 330 ILE A C 1
ATOM 2690 O O . ILE A 1 330 ? -8.453 -4.671 -2.858 1.00 98.69 330 ILE A O 1
ATOM 2694 N N . LEU A 1 331 ? -8.893 -2.970 -1.453 1.00 98.56 331 LEU A N 1
ATOM 2695 C CA . LEU A 1 331 ? -10.132 -3.538 -0.930 1.00 98.56 331 LEU A CA 1
ATOM 2696 C C . LEU A 1 331 ? -11.287 -3.409 -1.929 1.00 98.56 331 LEU A C 1
ATOM 2698 O O . LEU A 1 331 ? -12.075 -4.340 -2.054 1.00 98.56 331 LEU A O 1
ATOM 2702 N N . GLY A 1 332 ? -11.377 -2.285 -2.646 1.00 98.44 332 GLY A N 1
ATOM 2703 C CA . GLY A 1 332 ? -12.411 -2.031 -3.652 1.00 98.44 332 GLY A CA 1
ATOM 2704 C C . GLY A 1 332 ? -12.311 -2.951 -4.866 1.00 98.44 332 GLY A C 1
ATOM 2705 O O . GLY A 1 332 ? -13.327 -3.446 -5.341 1.00 98.44 332 GLY A O 1
ATOM 2706 N N . GLU A 1 333 ? -11.089 -3.231 -5.319 1.00 98.12 333 GLU A N 1
ATOM 2707 C CA . GLU A 1 333 ? -10.810 -4.108 -6.462 1.00 98.12 333 GLU A CA 1
ATOM 2708 C C . GLU A 1 333 ? -10.579 -5.576 -6.064 1.00 98.12 333 GLU A C 1
ATOM 2710 O O . GLU A 1 333 ? -10.349 -6.419 -6.932 1.00 98.12 333 GLU A O 1
ATOM 2715 N N . GLY A 1 334 ? -10.623 -5.897 -4.766 1.00 97.44 334 GLY A N 1
ATOM 2716 C CA . GLY A 1 334 ? -10.459 -7.263 -4.260 1.00 97.44 334 GLY A CA 1
ATOM 2717 C C . GLY A 1 334 ? -9.086 -7.876 -4.557 1.00 97.44 334 GLY A C 1
ATOM 2718 O O . GLY A 1 334 ? -8.993 -9.065 -4.860 1.00 97.44 334 GLY A O 1
ATOM 2719 N N . ILE A 1 335 ? -8.021 -7.074 -4.506 1.00 96.62 335 ILE A N 1
ATOM 2720 C CA . ILE A 1 335 ? -6.663 -7.498 -4.869 1.00 96.62 335 ILE A CA 1
ATOM 2721 C C . ILE A 1 335 ? -6.006 -8.213 -3.681 1.00 96.62 335 ILE A C 1
ATOM 2723 O O . ILE A 1 335 ? -6.062 -7.735 -2.548 1.00 96.62 335 ILE A O 1
ATOM 2727 N N . ASP A 1 336 ? -5.344 -9.345 -3.941 1.00 97.44 336 ASP A N 1
ATOM 2728 C CA . ASP A 1 336 ? -4.532 -10.038 -2.932 1.00 97.44 336 ASP A CA 1
ATOM 2729 C C . ASP A 1 336 ? -3.341 -9.169 -2.486 1.00 97.44 336 ASP A C 1
ATOM 2731 O O . ASP A 1 336 ? -2.767 -8.420 -3.273 1.00 97.44 336 ASP A O 1
ATOM 2735 N N . PHE A 1 337 ? -2.939 -9.272 -1.223 1.00 97.94 337 PHE A N 1
ATOM 2736 C CA . PHE A 1 337 ? -1.841 -8.490 -0.662 1.00 97.94 337 PHE A CA 1
ATOM 2737 C C . PHE A 1 337 ? -1.096 -9.264 0.431 1.00 97.94 337 PHE A C 1
ATOM 2739 O O . PHE A 1 337 ? -1.567 -10.263 0.967 1.00 97.94 337 PHE A O 1
ATOM 2746 N N . ASN A 1 338 ? 0.095 -8.784 0.778 1.00 97.94 338 ASN A N 1
ATOM 2747 C CA . ASN A 1 338 ? 0.957 -9.404 1.782 1.00 97.94 338 ASN A CA 1
ATOM 2748 C C . ASN A 1 338 ? 0.310 -9.423 3.181 1.00 97.94 338 ASN A C 1
ATOM 2750 O O . ASN A 1 338 ? -0.034 -8.374 3.729 1.00 97.94 338 ASN A O 1
ATOM 2754 N N . ASP A 1 339 ? 0.209 -10.598 3.801 1.00 97.56 339 ASP A N 1
ATOM 2755 C CA . ASP A 1 339 ? -0.494 -10.751 5.081 1.00 97.56 339 ASP A CA 1
ATOM 2756 C C . ASP A 1 339 ? 0.194 -10.048 6.257 1.00 97.56 339 ASP A C 1
ATOM 2758 O O . ASP A 1 339 ? -0.448 -9.792 7.274 1.00 97.56 339 ASP A O 1
ATOM 2762 N N . ALA A 1 340 ? 1.454 -9.621 6.121 1.00 96.06 340 ALA A N 1
ATOM 2763 C CA . ALA A 1 340 ? 2.101 -8.782 7.130 1.00 96.06 340 ALA A CA 1
ATOM 2764 C C . ALA A 1 340 ? 1.299 -7.494 7.412 1.00 96.06 340 ALA A C 1
ATOM 2766 O O . ALA A 1 340 ? 1.261 -7.018 8.545 1.00 96.06 340 ALA A O 1
ATOM 2767 N N . TYR A 1 341 ? 0.582 -6.950 6.425 1.00 96.38 341 TYR A N 1
ATOM 2768 C CA . TYR A 1 341 ? -0.269 -5.779 6.647 1.00 96.38 341 TYR A CA 1
ATOM 2769 C C . TYR A 1 341 ? -1.467 -6.069 7.566 1.00 96.38 341 TYR A C 1
ATOM 2771 O O . TYR A 1 341 ? -1.913 -5.166 8.273 1.00 96.38 341 TYR A O 1
ATOM 2779 N N . ARG A 1 342 ? -1.945 -7.322 7.630 1.00 96.81 342 ARG A N 1
ATOM 2780 C CA . ARG A 1 342 ? -2.998 -7.738 8.574 1.00 96.81 342 ARG A CA 1
ATOM 2781 C C . ARG A 1 342 ? -2.519 -7.692 10.024 1.00 96.81 342 ARG A C 1
ATOM 2783 O O . ARG A 1 342 ? -3.293 -7.415 10.933 1.00 96.81 342 ARG A O 1
ATOM 2790 N N . LEU A 1 343 ? -1.216 -7.886 10.226 1.00 93.88 343 LEU A N 1
ATOM 2791 C CA . LEU A 1 343 ? -0.549 -7.831 11.530 1.00 93.88 343 LEU A CA 1
ATOM 2792 C C . LEU A 1 343 ? -0.205 -6.392 11.969 1.00 93.88 343 LEU A C 1
ATOM 2794 O O . LEU A 1 343 ? 0.359 -6.184 13.043 1.00 93.88 343 LEU A O 1
ATOM 2798 N N . GLY A 1 344 ? -0.546 -5.385 11.157 1.00 91.75 344 GLY A N 1
ATOM 2799 C CA . GLY A 1 344 ? -0.361 -3.971 11.486 1.00 91.75 344 GLY A CA 1
ATOM 2800 C C . GLY A 1 344 ? 0.983 -3.372 11.079 1.00 91.75 344 GLY A C 1
ATOM 2801 O O . GLY A 1 344 ? 1.339 -2.296 11.566 1.00 91.75 344 GLY A O 1
ATOM 2802 N N . TYR A 1 345 ? 1.733 -4.030 10.189 1.00 91.69 345 TYR A N 1
ATOM 2803 C CA . TYR A 1 345 ? 2.909 -3.427 9.560 1.00 91.69 345 TYR A CA 1
ATOM 2804 C C . TYR A 1 345 ? 2.478 -2.364 8.543 1.00 91.69 345 TYR A C 1
ATOM 2806 O O . TYR A 1 345 ? 1.761 -2.664 7.598 1.00 91.69 345 TYR A O 1
ATOM 2814 N N . ASP A 1 346 ? 2.962 -1.126 8.671 1.00 87.44 346 ASP A N 1
ATOM 2815 C CA . ASP A 1 346 ? 2.650 -0.056 7.700 1.00 87.44 346 ASP A CA 1
ATOM 2816 C C . ASP A 1 346 ? 3.511 -0.158 6.424 1.00 87.44 346 ASP A C 1
ATOM 2818 O O . ASP A 1 346 ? 3.137 0.291 5.330 1.00 87.44 346 ASP A O 1
ATOM 2822 N N . ARG A 1 347 ? 4.699 -0.757 6.575 1.00 88.00 347 ARG A N 1
ATOM 2823 C CA . ARG A 1 347 ? 5.691 -1.025 5.532 1.00 88.00 347 ARG A CA 1
ATOM 2824 C C . ARG A 1 347 ? 6.331 -2.385 5.771 1.00 88.00 347 ARG A C 1
ATOM 2826 O O . ARG A 1 347 ? 6.633 -2.732 6.907 1.00 88.00 347 ARG A O 1
ATOM 2833 N N . VAL A 1 348 ? 6.579 -3.105 4.682 1.00 89.75 348 VAL A N 1
ATOM 2834 C CA . VAL A 1 348 ? 7.193 -4.434 4.686 1.00 89.75 348 VAL A CA 1
ATOM 2835 C C . VAL A 1 348 ? 8.407 -4.399 3.757 1.00 89.75 348 VAL A C 1
ATOM 2837 O O . VAL A 1 348 ? 8.349 -3.814 2.675 1.00 89.75 348 VAL A O 1
ATOM 2840 N N . GLY A 1 349 ? 9.521 -4.968 4.204 1.00 88.00 349 GLY A N 1
ATOM 2841 C CA . GLY A 1 349 ? 10.793 -5.033 3.482 1.00 88.00 349 GLY A CA 1
ATOM 2842 C C . GLY A 1 349 ? 11.767 -5.921 4.250 1.00 88.00 349 GLY A C 1
ATOM 2843 O O . GLY A 1 349 ? 11.332 -6.864 4.907 1.00 88.00 349 GLY A O 1
ATOM 2844 N N . CYS A 1 350 ? 13.062 -5.594 4.253 1.00 91.31 350 CYS A N 1
ATOM 2845 C CA . CYS A 1 350 ? 14.029 -6.384 5.014 1.00 91.31 350 CYS A CA 1
ATOM 2846 C C . CYS A 1 350 ? 13.733 -6.346 6.529 1.00 91.31 350 CYS A C 1
ATOM 2848 O O . CYS A 1 350 ? 13.602 -5.256 7.104 1.00 91.31 350 CYS A O 1
ATOM 2850 N N . TRP A 1 351 ? 13.685 -7.508 7.190 1.00 88.69 351 TRP A N 1
ATOM 2851 C CA . TRP A 1 351 ? 13.329 -7.612 8.615 1.00 88.69 351 TRP A CA 1
ATOM 2852 C C . TRP A 1 351 ? 14.314 -6.853 9.522 1.00 88.69 351 TRP A C 1
ATOM 2854 O O . TRP A 1 351 ? 13.904 -6.169 10.457 1.00 88.69 351 TRP A O 1
ATOM 2864 N N . CYS A 1 352 ? 15.606 -6.869 9.185 1.00 87.75 352 CYS A N 1
ATOM 2865 C CA . CYS A 1 352 ? 16.677 -6.217 9.946 1.00 87.75 352 CYS A CA 1
ATOM 2866 C C . CYS A 1 352 ? 16.942 -4.753 9.535 1.00 87.75 352 CYS A C 1
ATOM 2868 O O . CYS A 1 352 ? 18.001 -4.198 9.835 1.00 87.75 352 CYS A O 1
ATOM 2870 N N . CYS A 1 353 ? 16.042 -4.115 8.780 1.00 89.19 353 CYS A N 1
ATOM 2871 C CA . CYS A 1 353 ? 16.306 -2.788 8.226 1.00 89.19 353 CYS A CA 1
ATOM 2872 C C . CYS A 1 353 ? 16.351 -1.701 9.323 1.00 89.19 353 CYS A C 1
ATOM 2874 O O . CYS A 1 353 ? 15.355 -1.485 10.019 1.00 89.19 353 CYS A O 1
ATOM 2876 N N . PRO A 1 354 ? 17.424 -0.886 9.410 1.00 86.81 354 PRO A N 1
ATOM 2877 C CA . PRO A 1 354 ? 17.535 0.187 10.408 1.00 86.81 354 PRO A CA 1
ATOM 2878 C C . PRO A 1 354 ? 16.593 1.380 10.141 1.00 86.81 354 PRO A C 1
ATOM 2880 O O . PRO A 1 354 ? 16.551 2.344 10.913 1.00 86.81 354 PRO A O 1
ATOM 2883 N N . ASN A 1 355 ? 15.854 1.349 9.026 1.00 85.88 355 ASN A N 1
ATOM 2884 C CA . ASN A 1 355 ? 14.814 2.324 8.695 1.00 85.88 355 ASN A CA 1
ATOM 2885 C C . ASN A 1 355 ? 13.399 1.842 9.062 1.00 85.88 355 ASN A C 1
ATOM 2887 O O . ASN A 1 355 ? 12.447 2.582 8.816 1.00 85.88 355 ASN A O 1
ATOM 2891 N N . ASN A 1 356 ? 13.249 0.642 9.636 1.00 85.25 356 ASN A N 1
ATOM 2892 C CA . ASN A 1 356 ? 11.970 0.201 10.193 1.00 85.25 356 ASN A CA 1
ATOM 2893 C C . ASN A 1 356 ? 11.554 1.128 11.347 1.00 85.25 356 ASN A C 1
ATOM 2895 O O . ASN A 1 356 ? 12.402 1.707 12.035 1.00 85.25 356 ASN A O 1
ATOM 2899 N N . ASN A 1 357 ? 10.243 1.314 11.520 1.00 81.38 357 ASN A N 1
ATOM 2900 C CA . ASN A 1 357 ? 9.719 2.086 12.645 1.00 81.38 357 ASN A CA 1
ATOM 2901 C C . ASN A 1 357 ? 9.860 1.279 13.951 1.00 81.38 357 ASN A C 1
ATOM 2903 O O . ASN A 1 357 ? 10.035 0.063 13.912 1.00 81.38 357 ASN A O 1
ATOM 2907 N N . GLU A 1 358 ? 9.805 1.953 15.106 1.00 79.62 358 GLU A N 1
ATOM 2908 C CA . GLU A 1 358 ? 9.993 1.288 16.409 1.00 79.62 358 GLU A CA 1
ATOM 2909 C C . GLU A 1 358 ? 8.958 0.177 16.622 1.00 79.62 358 GLU A C 1
ATOM 2911 O O . GLU A 1 358 ? 9.294 -0.877 17.141 1.00 79.62 358 GLU A O 1
ATOM 2916 N N . ARG A 1 359 ? 7.722 0.367 16.144 1.00 78.75 359 ARG A N 1
ATOM 2917 C CA . ARG A 1 359 ? 6.673 -0.654 16.218 1.00 78.75 359 ARG A CA 1
ATOM 2918 C C . ARG A 1 359 ? 7.034 -1.928 15.452 1.00 78.75 359 ARG A C 1
ATOM 2920 O O . ARG A 1 359 ? 6.789 -2.999 15.962 1.00 78.75 359 ARG A O 1
ATOM 2927 N N . ALA A 1 360 ? 7.598 -1.828 14.253 1.00 80.44 360 ALA A N 1
ATOM 2928 C CA . ALA A 1 360 ? 7.981 -2.986 13.445 1.00 80.44 360 ALA A CA 1
ATOM 2929 C C . ALA A 1 360 ? 9.199 -3.738 14.013 1.00 80.44 360 ALA A C 1
ATOM 2931 O O . ALA A 1 360 ? 9.509 -4.826 13.534 1.00 80.44 360 ALA A O 1
ATOM 2932 N N . GLN A 1 361 ? 9.908 -3.139 14.977 1.00 76.94 361 GLN A N 1
ATOM 2933 C CA . GLN A 1 361 ? 11.045 -3.737 15.682 1.00 76.94 361 GLN A CA 1
ATOM 2934 C C . GLN A 1 361 ? 10.653 -4.384 17.021 1.00 76.94 361 GLN A C 1
ATOM 2936 O O . GLN A 1 361 ? 11.469 -5.118 17.578 1.00 76.94 361 GLN A O 1
ATOM 2941 N N . LEU A 1 362 ? 9.462 -4.075 17.547 1.00 69.00 362 LEU A N 1
ATOM 2942 C CA . LEU A 1 362 ? 8.914 -4.584 18.810 1.00 69.00 362 LEU A CA 1
ATOM 2943 C C . LEU A 1 362 ? 7.886 -5.678 18.537 1.00 69.00 362 LEU A C 1
ATOM 2945 O O . LEU A 1 362 ? 7.823 -6.604 19.374 1.00 69.00 362 LEU A O 1
#

Secondary structure (DSSP, 8-state):
-EETTTTEE-SSSB-TTT-PBPBSSPPEEEEEETTTTEEEEEETT-TTTTB-TTT--B-EEEES--EE--HHHHHHHHHHTT-TTTTTTS-EEEETTEEEETTEEEE--HHHHHTS-HHHHHHHHHHHGGG--SHHHHHHHHHHHHHTHHHHHHHHHHHHHHHHHHHTTS-GGGEEEEE-SSHHHHHHHHHHHHHHT-TT-EEEEEE-S-B-HHHHHHHHHHHHH-TTSEEEEEE--S--HHHHHHHH-S--SS--HHIIIIIIHHHHHHHHHHHTTS-EEEE----GGG-TTGGGS-SEE--TTT-SSTTEEEE-TTTT--HHHHHHHHHHTT----GGGGGT-S--SBTT-TTS-HHHH-

pLDDT: mean 91.27, std 8.45, range [44.69, 98.81]

Sequence (362 aa):
MWCKICSRETNSETCELCGNATEQDIPIMVYWCNDCKTPIIKSVNRIDKNICPLCGKETSYLCADLRPVFPEERLLIEILTAKPLEYINKTVWAADNRYYIDGESKMIPISAYKKRSADKIVEQLEKYKDQNSYDFFNQTIDKFIKANTERLNYIFDEATEFIRDTAKAYPSENIVISFSGGKDSTVTADLTVRALSNPSLVHIFGDTTLEFPLTIEYAKRFRENNPKAIFKTAKNKEQDFYEVCEDIGPPARMLRWCCSMFKTGPITRVLNSLYRDMDILTFYGIRKNESVSRSKYNRVENNAESVKIQKQKVASPIFHWKDIDVWLYILGEGIDFNDAYRLGYDRVGCWCCPNNNERAQL

Foldseek 3Di:
DADPVVRDDDPDLADPPPRDGGDPDAQWFWWADLVLLEIAIDGPPDPCNQAFPPPRDGIGTQGRFKDFAFLQQVQLQCVLVVHGPPLLLWGWMDDDQWIATSSRTDGDDPVSVVVDDPVVSVVSSVVCVVVSDCPNVLVRLVSHLVRHVVVLVVLLVQLLVLLVVVCVVDDQQQEEEEAAQALLSLLQLVSNCVSVVNLAHEYEYQPLVQFDPLSVVSLVVVCVVSVNYNYHYQFQPPDDPVVVCVVPNDDDPVRVVSCVRRGLVSSLVVCCVRQPPAQHEYEYSEELPPDPVSVPDDQWDDDPVVDSHPNYIYHYSCHHPGNNNSNSNCSNVVNDGRCVVNNPQPDTHRLRDNPGDPVSVD